Protein AF-0000000071998850 (afdb_homodimer)

Foldseek 3Di:
DVQLCQLLVHDFDDDDPLVRPQLLQSLLSSLCSLPNPLADDQDPDDDPVNSLVSLVSSLNSLVVLPQDPVLRDHSCCRNVVPNVVSVVSSVLSSLQSSLVPPVGDTDGHPPNPPDPVCVVCVVVVVVCVVVVVVVVVVPPPPPPPPPDDDPDDDPDDD/DVQLCQLLVHDFDDDDPLVRPQLLQSLLSSL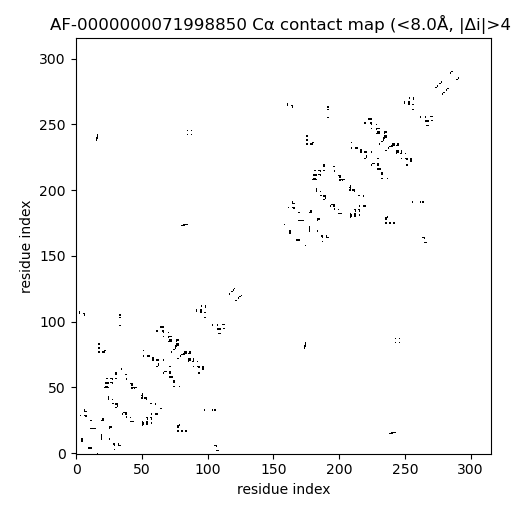CSLPNPLADDQDPDDDPVNSLVSLVSSLNSLVVLPQDPQLRDHNCCRNVVPNVVSVVSSVLSSLQSSLVPPVGDTDGHPPNPPPCVVVVVVVVVVVCVVVVVVVVVVPPPPDDPPPPDPDDDDDDDD

InterPro domains:
  IPR000557 Calponin repeat [PF00402] (134-158)
  IPR000557 Calponin repeat [PS51122] (134-158)
  IPR001715 Calponin homology domain [PF00307] (2-99)
  IPR001715 Calponin homology domain [PS50021] (1-99)
  IPR001715 Calponin homology domain [SM00033] (1-94)
  IPR001997 Calponin/LIMCH1 [PR00889] (28-45)
  IPR001997 Calponin/LIMCH1 [PR00889] (80-95)
  IPR003096 Smooth muscle protein/calponin [PR00888] (17-32)
  IPR003096 Smooth muscle protein/calponin [PR00888] (50-66)
  IPR003096 Smooth muscle protein/calponin [PR00888] (66-81)
  IPR003096 Smooth muscle protein/calponin [PR00888] (135-150)
  IPR036872 CH domain superfamily [G3DSA:1.10.418.10] (1-142)
  IPR036872 CH domain superfamily [SSF47576] (2-144)
  IPR050606 Calponin-like [PTHR47385] (2-158)

Sequence (316 aa):
MAWVQAVMGEKLPPGNFEDVFKDGVVLCNLINKIQPNSVKKIQTSGGSFKLMENIQRFQEAAKKYGVPHEEIFQTADLFERRNIPQVVLCLYSLGRITQKHPEYNGPTLGPKMADENKRDWDEDQQRQLRDGEIGLQMGQNKGASQSGMGSMSNTRHMMAWVQAVMGEKLPPGNFEDVFKDGVVLCNLINKIQPNSVKKIQTSGGSFKLMENIQRFQEAAKKYGVPHEEIFQTADLFERRNIPQVVLCLYSLGRITQKHPEYNGPTLGPKMADENKRDWDEDQQRQLRDGEIGLQMGQNKGASQSGMGSMSNTRHM

Structure (mmCIF, N/CA/C/O backbone):
data_AF-0000000071998850-model_v1
#
loop_
_entity.id
_entity.type
_entity.pdbx_description
1 polymer 'Muscle-specific protein 20'
#
loop_
_atom_site.group_PDB
_atom_site.id
_atom_site.type_symbol
_atom_site.label_atom_id
_atom_site.label_alt_id
_atom_site.label_comp_id
_atom_site.label_asym_id
_atom_site.label_entity_id
_atom_site.label_seq_id
_atom_site.pdbx_PDB_ins_code
_atom_site.Cartn_x
_atom_site.Cartn_y
_atom_site.Cartn_z
_atom_site.occupancy
_atom_site.B_iso_or_equiv
_atom_site.auth_seq_id
_atom_site.auth_comp_id
_atom_site.auth_asym_id
_atom_site.auth_atom_id
_atom_site.pdbx_PDB_model_num
ATOM 1 N N . MET A 1 1 ? 0.631 7.805 -6.168 1 90.88 1 MET A N 1
ATOM 2 C CA . MET A 1 1 ? 1.448 8.789 -6.863 1 90.88 1 MET A CA 1
ATOM 3 C C . MET A 1 1 ? 0.572 9.812 -7.59 1 90.88 1 MET A C 1
ATOM 5 O O . MET A 1 1 ? 0.79 11.016 -7.477 1 90.88 1 MET A O 1
ATOM 9 N N . ALA A 1 2 ? -0.437 9.305 -8.242 1 90.38 2 ALA A N 1
ATOM 10 C CA . ALA A 1 2 ? -1.32 10.203 -8.984 1 90.38 2 ALA A CA 1
ATOM 11 C C . ALA A 1 2 ? -2.023 11.18 -8.047 1 90.38 2 ALA A C 1
ATOM 13 O O . ALA A 1 2 ? -2.133 12.367 -8.344 1 90.38 2 ALA A O 1
ATOM 14 N N . TRP A 1 3 ? -2.469 10.68 -6.945 1 94.44 3 TRP A N 1
ATOM 15 C CA . TRP A 1 3 ? -3.148 11.523 -5.965 1 94.44 3 TRP A CA 1
ATOM 16 C C . TRP A 1 3 ? -2.205 12.586 -5.414 1 94.44 3 TRP A C 1
ATOM 18 O O . TRP A 1 3 ? -2.588 13.75 -5.27 1 94.44 3 TRP A O 1
ATOM 28 N N . VAL A 1 4 ? -0.979 12.188 -5.105 1 97.06 4 VAL A N 1
ATOM 29 C CA . VAL A 1 4 ? 0.009 13.125 -4.57 1 97.06 4 VAL A CA 1
ATOM 30 C C . VAL A 1 4 ? 0.272 14.234 -5.586 1 97.06 4 VAL A C 1
ATOM 32 O O . VAL A 1 4 ? 0.325 15.414 -5.223 1 97.06 4 VAL A O 1
ATOM 35 N N . GLN A 1 5 ? 0.408 13.844 -6.777 1 96.56 5 GLN A N 1
ATOM 36 C CA . GLN A 1 5 ? 0.623 14.828 -7.836 1 96.56 5 GLN A CA 1
ATOM 37 C C . GLN A 1 5 ? -0.558 15.789 -7.945 1 96.56 5 GLN A C 1
ATOM 39 O O . GLN A 1 5 ? -0.369 17 -8.117 1 96.56 5 GLN A O 1
ATOM 44 N N . ALA A 1 6 ? -1.73 15.258 -7.863 1 96.5 6 ALA A N 1
ATOM 45 C CA . ALA A 1 6 ? -2.941 16.078 -7.961 1 96.5 6 ALA A CA 1
ATOM 46 C C . ALA A 1 6 ? -3.031 17.062 -6.809 1 96.5 6 ALA A C 1
ATOM 48 O O . ALA A 1 6 ? -3.379 18.234 -7.008 1 96.5 6 ALA A O 1
ATOM 49 N N . VAL A 1 7 ? -2.738 16.594 -5.664 1 97.25 7 VAL A N 1
ATOM 50 C CA . VAL A 1 7 ? -2.789 17.453 -4.484 1 97.25 7 VAL A CA 1
ATOM 51 C C . VAL A 1 7 ? -1.72 18.547 -4.594 1 97.25 7 VAL A C 1
ATOM 53 O O . VAL A 1 7 ? -1.981 19.719 -4.297 1 97.25 7 VAL A O 1
ATOM 56 N N . MET A 1 8 ? -0.569 18.172 -4.996 1 96.81 8 MET A N 1
ATOM 57 C CA . MET A 1 8 ? 0.55 19.109 -5.105 1 96.81 8 MET A CA 1
ATOM 58 C C . MET A 1 8 ? 0.31 20.125 -6.223 1 96.81 8 MET A C 1
ATOM 60 O O . MET A 1 8 ? 0.78 21.25 -6.148 1 96.81 8 MET A O 1
ATOM 64 N N . GLY A 1 9 ? -0.415 19.672 -7.258 1 95.44 9 GLY A N 1
ATOM 65 C CA . GLY A 1 9 ? -0.662 20.547 -8.398 1 95.44 9 GLY A CA 1
ATOM 66 C C . GLY A 1 9 ? 0.529 20.656 -9.328 1 95.44 9 GLY A C 1
ATOM 67 O O . GLY A 1 9 ? 0.612 21.594 -10.125 1 95.44 9 GLY A O 1
ATOM 68 N N . GLU A 1 10 ? 1.525 19.859 -9.117 1 94.62 10 GLU A N 1
ATOM 69 C CA . GLU A 1 10 ? 2.727 19.812 -9.945 1 94.62 10 GLU A CA 1
ATOM 70 C C . GLU A 1 10 ? 3.24 18.391 -10.109 1 94.62 10 GLU A C 1
ATOM 72 O O . GLU A 1 10 ? 2.906 17.516 -9.305 1 94.62 10 GLU A O 1
ATOM 77 N N . LYS A 1 11 ? 4.07 18.234 -11.086 1 94.31 11 LYS A N 1
ATOM 78 C CA . LYS A 1 11 ? 4.641 16.922 -11.336 1 94.31 11 LYS A CA 1
ATOM 79 C C . LYS A 1 11 ? 5.637 16.531 -10.242 1 94.31 11 LYS A C 1
ATOM 81 O O . LYS A 1 11 ? 6.406 17.375 -9.773 1 94.31 11 LYS A O 1
ATOM 86 N N . LEU A 1 12 ? 5.609 15.32 -9.922 1 95.06 12 LEU A N 1
ATOM 87 C CA . LEU A 1 12 ? 6.598 14.789 -8.984 1 95.06 12 LEU A CA 1
ATOM 88 C C . LEU A 1 12 ? 7.922 14.508 -9.688 1 95.06 12 LEU A C 1
ATOM 90 O O . LEU A 1 12 ? 7.953 14.312 -10.906 1 95.06 12 LEU A O 1
ATOM 94 N N . PRO A 1 13 ? 8.992 14.609 -8.945 1 92.44 13 PRO A N 1
ATOM 95 C CA . PRO A 1 13 ? 10.25 14.203 -9.562 1 92.44 13 PRO A CA 1
ATOM 96 C C . PRO A 1 13 ? 10.188 12.805 -10.164 1 92.44 13 PRO A C 1
ATOM 98 O O . PRO A 1 13 ? 9.43 11.953 -9.688 1 92.44 13 PRO A O 1
ATOM 101 N N . PRO A 1 14 ? 10.922 12.625 -11.227 1 91.94 14 PRO A N 1
ATOM 102 C CA . PRO A 1 14 ? 10.93 11.289 -11.812 1 91.94 14 PRO A CA 1
ATOM 103 C C . PRO A 1 14 ? 11.508 10.234 -10.867 1 91.94 14 PRO A C 1
ATOM 105 O O . PRO A 1 14 ? 12.359 10.547 -10.039 1 91.94 14 PRO A O 1
ATOM 108 N N . GLY A 1 15 ? 11.062 9 -10.969 1 92.06 15 GLY A N 1
ATOM 109 C CA . GLY A 1 15 ? 11.562 7.906 -10.148 1 92.06 15 GLY A CA 1
ATOM 110 C C . GLY A 1 15 ? 10.469 6.996 -9.633 1 92.06 15 GLY A C 1
ATOM 111 O O . GLY A 1 15 ? 9.281 7.293 -9.789 1 92.06 15 GLY A O 1
ATOM 112 N N . ASN A 1 16 ? 10.969 5.93 -9.039 1 92.5 16 ASN A N 1
ATOM 113 C CA . ASN A 1 16 ? 10 5.031 -8.422 1 92.5 16 ASN A CA 1
ATOM 114 C C . ASN A 1 16 ? 9.531 5.551 -7.066 1 92.5 16 ASN A C 1
ATOM 116 O O . ASN A 1 16 ? 10.062 6.547 -6.566 1 92.5 16 ASN A O 1
ATOM 120 N N . PHE A 1 17 ? 8.57 5.008 -6.543 1 94.5 17 PHE A N 1
ATOM 121 C CA . PHE A 1 17 ? 7.898 5.426 -5.32 1 94.5 17 PHE A CA 1
ATOM 122 C C . PHE A 1 17 ? 8.906 5.648 -4.199 1 94.5 17 PHE A C 1
ATOM 124 O O . PHE A 1 17 ? 8.945 6.727 -3.6 1 94.5 17 PHE A O 1
ATOM 131 N N . GLU A 1 18 ? 9.781 4.711 -3.965 1 94.06 18 GLU A N 1
ATOM 132 C CA . GLU A 1 18 ? 10.727 4.77 -2.854 1 94.06 18 GLU A CA 1
ATOM 133 C C . GLU A 1 18 ? 11.688 5.941 -3.014 1 94.06 18 GLU A C 1
ATOM 135 O O . GLU A 1 18 ? 12 6.637 -2.043 1 94.06 18 GLU A O 1
ATOM 140 N N . ASP A 1 19 ? 12.062 6.207 -4.219 1 94 19 ASP A N 1
ATOM 141 C CA . ASP A 1 19 ? 13.047 7.254 -4.488 1 94 19 ASP A CA 1
ATOM 142 C C . ASP A 1 19 ? 12.422 8.641 -4.375 1 94 19 ASP A C 1
ATOM 144 O O . ASP A 1 19 ? 13.039 9.562 -3.842 1 94 19 ASP A O 1
ATOM 148 N N . VAL A 1 20 ? 11.25 8.742 -4.84 1 95.5 20 VAL A N 1
ATOM 149 C CA . VAL A 1 20 ? 10.562 10.031 -4.895 1 95.5 20 VAL A CA 1
ATOM 150 C C . VAL A 1 20 ? 10.266 10.523 -3.479 1 95.5 20 VAL A C 1
ATOM 152 O O . VAL A 1 20 ? 10.375 11.719 -3.193 1 95.5 20 VAL A O 1
ATOM 155 N N . PHE A 1 21 ? 10 9.609 -2.537 1 96.81 21 PHE A N 1
ATOM 156 C CA . PHE A 1 21 ? 9.539 10 -1.213 1 96.81 21 PHE A CA 1
ATOM 157 C C . PHE A 1 21 ? 10.664 9.906 -0.192 1 96.81 21 PHE A C 1
ATOM 159 O O . PHE A 1 21 ? 10.508 10.328 0.955 1 96.81 21 PHE A O 1
ATOM 166 N N . LYS A 1 22 ? 11.828 9.438 -0.599 1 96.12 22 LYS A N 1
ATOM 167 C CA . LYS A 1 22 ? 12.891 8.992 0.303 1 96.12 22 LYS A CA 1
ATOM 168 C C . LYS A 1 22 ? 13.375 10.141 1.188 1 96.12 22 LYS A C 1
ATOM 170 O O . LYS A 1 22 ? 13.602 9.953 2.385 1 96.12 22 LYS A O 1
ATOM 175 N N . ASP A 1 23 ? 13.477 11.258 0.654 1 95.69 23 ASP A N 1
ATOM 176 C CA . ASP A 1 23 ? 14.117 12.344 1.393 1 95.69 23 ASP A CA 1
ATOM 177 C C . ASP A 1 23 ? 13.102 13.117 2.227 1 95.69 23 ASP A C 1
ATOM 179 O O . ASP A 1 23 ? 13.453 14.062 2.928 1 95.69 23 ASP A O 1
ATOM 183 N N . GLY A 1 24 ? 11.773 12.797 2.029 1 97.5 24 GLY A N 1
ATOM 184 C CA . GLY A 1 24 ? 10.727 13.391 2.844 1 97.5 24 GLY A CA 1
ATOM 185 C C . GLY A 1 24 ? 10.266 14.742 2.334 1 97.5 24 GLY A C 1
ATOM 186 O O . GLY A 1 24 ? 9.312 15.312 2.857 1 97.5 24 GLY A O 1
ATOM 187 N N . VAL A 1 25 ? 10.93 15.234 1.337 1 97.5 25 VAL A N 1
ATOM 188 C CA . VAL A 1 25 ? 10.602 16.578 0.849 1 97.5 25 VAL A CA 1
ATOM 189 C C . VAL A 1 25 ? 9.188 16.578 0.281 1 97.5 25 VAL A C 1
ATOM 191 O O . VAL A 1 25 ? 8.375 17.438 0.638 1 97.5 25 VAL A O 1
ATOM 194 N N . VAL A 1 26 ? 8.906 15.656 -0.547 1 97.75 26 VAL A N 1
ATOM 195 C CA . VAL A 1 26 ? 7.586 15.57 -1.15 1 97.75 26 VAL A CA 1
ATOM 196 C C . VAL A 1 26 ? 6.535 15.344 -0.063 1 97.75 26 VAL A C 1
ATOM 198 O O . VAL A 1 26 ? 5.449 15.922 -0.107 1 97.75 26 VAL A O 1
ATOM 201 N N . LEU A 1 27 ? 6.852 14.562 0.918 1 98.44 27 LEU A N 1
ATOM 202 C CA . LEU A 1 27 ? 5.938 14.258 2.014 1 98.44 27 LEU A CA 1
ATOM 203 C C . LEU A 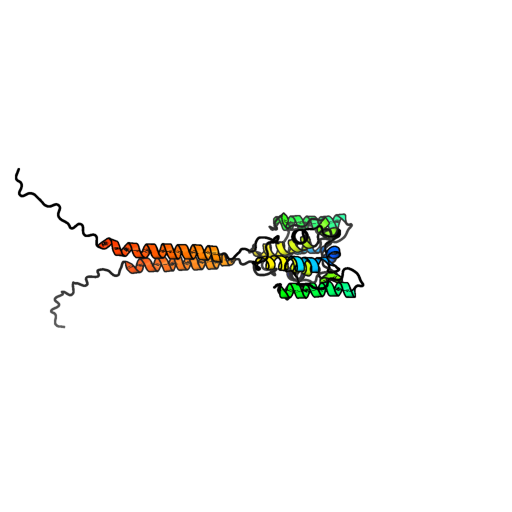1 27 ? 5.598 15.516 2.805 1 98.44 27 LEU A C 1
ATOM 205 O O . LEU A 1 27 ? 4.43 15.766 3.109 1 98.44 27 LEU A O 1
ATOM 209 N N . CYS A 1 28 ? 6.586 16.25 3.111 1 98.69 28 CYS A N 1
ATOM 210 C CA . CYS A 1 28 ? 6.387 17.469 3.863 1 98.69 28 CYS A CA 1
ATOM 211 C C . CYS A 1 28 ? 5.582 18.484 3.053 1 98.69 28 CYS A C 1
ATOM 213 O O . CYS A 1 28 ? 4.676 19.125 3.582 1 98.69 28 CYS A O 1
ATOM 215 N N . ASN A 1 29 ? 5.879 18.625 1.788 1 98.12 29 ASN A N 1
ATOM 216 C CA . ASN A 1 29 ? 5.117 19.516 0.928 1 98.12 29 ASN A CA 1
ATOM 217 C C . ASN A 1 29 ? 3.67 19.062 0.776 1 98.12 29 ASN A C 1
ATOM 219 O O . ASN A 1 29 ? 2.752 19.875 0.738 1 98.12 29 ASN A O 1
ATOM 223 N N . LEU A 1 30 ? 3.521 17.797 0.684 1 98.31 30 LEU A N 1
ATOM 224 C CA . LEU A 1 30 ? 2.188 17.219 0.564 1 98.31 30 LEU A CA 1
ATOM 225 C C . LEU A 1 30 ? 1.321 17.594 1.759 1 98.31 30 LEU A C 1
ATOM 227 O O . LEU A 1 30 ? 0.219 18.125 1.588 1 98.31 30 LEU A O 1
ATOM 231 N N . ILE A 1 31 ? 1.811 17.328 2.971 1 98.62 31 ILE A N 1
ATOM 232 C CA . ILE A 1 31 ? 1.01 17.578 4.164 1 98.62 31 ILE A CA 1
ATOM 233 C C . ILE A 1 31 ? 0.788 19.078 4.332 1 98.62 31 ILE A C 1
ATOM 235 O O . ILE A 1 31 ? -0.263 19.5 4.816 1 98.62 31 ILE A O 1
ATOM 239 N N . ASN A 1 32 ? 1.737 19.906 3.895 1 98.44 32 ASN A N 1
ATOM 240 C CA . ASN A 1 32 ? 1.558 21.359 3.969 1 98.44 32 ASN A CA 1
ATOM 241 C C . ASN A 1 32 ? 0.502 21.844 2.979 1 98.44 32 ASN A C 1
ATOM 243 O O . ASN A 1 32 ? -0.164 22.859 3.219 1 98.44 32 ASN A O 1
ATOM 247 N N . LYS A 1 33 ? 0.386 21.141 1.845 1 97.88 33 LYS A N 1
ATOM 248 C CA . LYS A 1 33 ? -0.68 21.453 0.897 1 97.88 33 LYS A CA 1
ATOM 249 C C . LYS A 1 33 ? -2.045 21.078 1.463 1 97.88 33 LYS A C 1
ATOM 251 O O . LYS A 1 33 ? -3.033 21.781 1.232 1 97.88 33 LYS A O 1
ATOM 256 N N . ILE A 1 34 ? -2.074 20.062 2.168 1 97.62 34 ILE A N 1
ATOM 257 C CA . ILE A 1 34 ? -3.307 19.547 2.762 1 97.62 34 ILE A CA 1
ATOM 258 C C . ILE A 1 34 ? -3.699 20.406 3.957 1 97.62 34 ILE A C 1
ATOM 260 O O . ILE A 1 34 ? -4.863 20.797 4.098 1 97.62 34 ILE A O 1
ATOM 264 N N . GLN A 1 35 ? -2.764 20.656 4.727 1 97.69 35 GLN A N 1
ATOM 265 C CA . GLN A 1 35 ? -2.926 21.484 5.918 1 97.69 35 GLN A CA 1
ATOM 266 C C . GLN A 1 35 ? -1.765 22.453 6.074 1 97.69 35 GLN A C 1
ATOM 268 O O . GLN A 1 35 ? -0.736 22.125 6.664 1 97.69 35 GLN A O 1
ATOM 273 N N . PRO A 1 36 ? -2.012 23.609 5.598 1 97.12 36 PRO A N 1
ATOM 274 C CA . PRO A 1 36 ? -0.942 24.609 5.602 1 97.12 36 PRO A CA 1
ATOM 275 C C . PRO A 1 36 ? -0.308 24.781 6.98 1 97.12 36 PRO A C 1
ATOM 277 O O . PRO A 1 36 ? -1 24.703 8 1 97.12 36 PRO A O 1
ATOM 280 N N . ASN A 1 37 ? 1.021 24.938 7.043 1 96.88 37 ASN A N 1
ATOM 281 C CA . ASN A 1 37 ? 1.818 25.219 8.227 1 96.88 37 ASN A CA 1
ATOM 282 C C . ASN A 1 37 ? 1.991 23.984 9.102 1 96.88 37 ASN A C 1
ATOM 284 O O . ASN A 1 37 ? 2.26 24.094 10.297 1 96.88 37 ASN A O 1
ATOM 288 N N . SER A 1 38 ? 1.737 22.844 8.562 1 98.12 38 SER A N 1
ATOM 289 C CA . SER A 1 38 ? 1.945 21.594 9.281 1 98.12 38 SER A CA 1
ATOM 290 C C . SER A 1 38 ? 3.43 21.328 9.523 1 98.12 38 SER A C 1
ATOM 292 O O . SER A 1 38 ? 3.814 20.828 10.578 1 98.12 38 SER A O 1
ATOM 294 N N . VAL A 1 39 ? 4.238 21.641 8.523 1 98.5 39 VAL A N 1
ATOM 295 C CA . VAL A 1 39 ? 5.688 21.516 8.594 1 98.5 39 VAL A CA 1
ATOM 296 C C . VAL A 1 39 ? 6.348 22.844 8.273 1 98.5 39 VAL A C 1
ATOM 298 O O . VAL A 1 39 ? 6.258 23.344 7.145 1 98.5 39 VAL A O 1
ATOM 301 N N . LYS A 1 40 ? 7.035 23.328 9.188 1 96.81 40 LYS A N 1
ATOM 302 C CA . LYS A 1 40 ? 7.586 24.672 9.07 1 96.81 40 LYS A CA 1
ATOM 303 C C . LYS A 1 40 ? 8.891 24.656 8.273 1 96.81 40 LYS A C 1
ATOM 305 O O . LYS A 1 40 ? 9.125 25.547 7.445 1 96.81 40 LYS A O 1
ATOM 310 N N . LYS A 1 41 ? 9.695 23.719 8.594 1 96.81 41 LYS A N 1
ATOM 311 C CA . LYS A 1 41 ? 11.016 23.641 7.973 1 96.81 41 LYS A CA 1
ATOM 312 C C . LYS A 1 41 ? 11.172 22.375 7.145 1 96.81 41 LYS A C 1
ATOM 314 O O . LYS A 1 41 ? 11 21.266 7.66 1 96.81 41 LYS A O 1
ATOM 319 N N . ILE A 1 42 ? 11.508 22.578 5.914 1 97 42 ILE A N 1
ATOM 320 C CA . ILE A 1 42 ? 11.75 21.453 5.016 1 97 42 ILE A CA 1
ATOM 321 C C . ILE A 1 42 ? 13.18 21.531 4.469 1 97 42 ILE A C 1
ATOM 323 O O . ILE A 1 42 ? 13.539 22.5 3.801 1 97 42 ILE A O 1
ATOM 327 N N . GLN A 1 43 ? 13.938 20.516 4.777 1 96.19 43 GLN A N 1
ATOM 328 C CA . GLN A 1 43 ? 15.312 20.453 4.289 1 96.19 43 GLN A CA 1
ATOM 329 C C . GLN A 1 43 ? 15.367 19.906 2.865 1 96.19 43 GLN A C 1
ATOM 331 O O . GLN A 1 43 ? 14.922 18.781 2.609 1 96.19 43 GLN A O 1
ATOM 336 N N . THR A 1 44 ? 15.875 20.656 1.877 1 92.81 44 THR A N 1
ATOM 337 C CA . THR A 1 44 ? 15.906 20.203 0.488 1 92.81 44 THR A CA 1
ATOM 338 C C . THR A 1 44 ? 17.312 19.766 0.093 1 92.81 44 THR A C 1
ATOM 340 O O . THR A 1 44 ? 17.516 19.25 -1.008 1 92.81 44 THR A O 1
ATOM 343 N N . SER A 1 45 ? 18.203 20.078 0.926 1 87.62 45 SER A N 1
ATOM 344 C CA . SER A 1 45 ? 19.578 19.656 0.724 1 87.62 45 SER A CA 1
ATOM 345 C C . SER A 1 45 ? 20.234 19.25 2.041 1 87.62 45 SER A C 1
ATOM 347 O O . SER A 1 45 ? 19.703 19.562 3.117 1 87.62 45 SER A O 1
ATOM 349 N N . GLY A 1 46 ? 21.25 18.344 1.894 1 85.38 46 GLY A N 1
ATOM 350 C CA . GLY A 1 46 ? 21.984 17.953 3.088 1 85.38 46 GLY A CA 1
ATOM 351 C C . GLY A 1 46 ? 22.141 16.453 3.209 1 85.38 46 GLY A C 1
ATOM 352 O O . GLY A 1 46 ? 21.703 15.695 2.336 1 85.38 46 GLY A O 1
ATOM 353 N N . GLY A 1 47 ? 22.875 16.031 4.293 1 89.5 47 GLY A N 1
ATOM 354 C CA . GLY A 1 47 ? 23.172 14.633 4.547 1 89.5 47 GLY A CA 1
ATOM 355 C C . GLY A 1 47 ? 21.953 13.836 4.996 1 89.5 47 GLY A C 1
ATOM 356 O O . GLY A 1 47 ? 20.844 14.375 5.074 1 89.5 47 GLY A O 1
ATOM 357 N N . SER A 1 48 ? 22.094 12.562 5.234 1 92.56 48 SER A N 1
ATOM 358 C CA . SER A 1 48 ? 21.047 11.617 5.594 1 92.56 48 SER A CA 1
ATOM 359 C C . SER A 1 48 ? 20.297 12.07 6.844 1 92.56 48 SER A C 1
ATOM 361 O O . SER A 1 48 ? 19.078 11.875 6.953 1 92.56 48 SER A O 1
ATOM 363 N N . PHE A 1 49 ? 21 12.688 7.703 1 92.88 49 PHE A N 1
ATOM 364 C CA . PHE A 1 49 ? 20.406 13.133 8.953 1 92.88 49 PHE A CA 1
ATOM 365 C C . PHE A 1 49 ? 19.312 14.148 8.695 1 92.88 49 PHE A C 1
ATOM 367 O O . PHE A 1 49 ? 18.219 14.062 9.266 1 92.88 49 PHE A O 1
ATOM 374 N N . LYS A 1 50 ? 19.516 15.086 7.832 1 92.94 50 LYS A N 1
ATOM 375 C CA . LYS A 1 50 ? 18.547 16.125 7.504 1 92.94 50 LYS A CA 1
ATOM 376 C C . LYS A 1 50 ? 17.344 15.539 6.785 1 92.94 50 LYS A C 1
ATOM 378 O O . LYS A 1 50 ? 16.203 15.953 7.031 1 92.94 50 LYS A O 1
ATOM 383 N N . LEU A 1 51 ? 17.594 14.633 5.977 1 92.81 51 LEU A N 1
ATOM 384 C CA . LEU A 1 51 ? 16.516 13.953 5.246 1 92.81 51 LEU A CA 1
ATOM 385 C C . LEU A 1 51 ? 15.625 13.164 6.195 1 92.81 51 LEU A C 1
ATOM 387 O O . LEU A 1 51 ? 14.406 13.18 6.062 1 92.81 51 LEU A O 1
ATOM 391 N N . MET A 1 52 ? 16.234 12.57 7.152 1 95.5 52 MET A N 1
ATOM 392 C CA . MET A 1 52 ? 15.492 11.812 8.156 1 95.5 52 MET A CA 1
ATOM 393 C C . MET A 1 52 ? 14.625 12.742 9.008 1 95.5 52 MET A C 1
ATOM 395 O O . MET A 1 52 ? 13.539 12.352 9.438 1 95.5 52 MET A O 1
ATOM 399 N N . GLU A 1 53 ? 15.094 13.906 9.195 1 97 53 GLU A N 1
ATOM 400 C CA . GLU A 1 53 ? 14.32 14.891 9.945 1 97 53 GLU A CA 1
ATOM 401 C C . GLU A 1 53 ? 13.039 15.273 9.203 1 97 53 GLU A C 1
ATOM 403 O O . GLU A 1 53 ? 11.984 15.453 9.82 1 97 53 GLU A O 1
ATOM 408 N N . ASN A 1 54 ? 13.148 15.422 7.895 1 98.19 54 ASN A N 1
ATOM 409 C CA . ASN A 1 54 ? 11.961 15.68 7.09 1 98.19 54 ASN A CA 1
ATOM 410 C C . ASN A 1 54 ? 10.891 14.617 7.305 1 98.19 54 ASN A C 1
ATOM 412 O O . ASN A 1 54 ? 9.719 14.93 7.488 1 98.19 54 ASN A O 1
ATOM 416 N N . ILE A 1 55 ? 11.336 13.406 7.324 1 98.25 55 ILE A N 1
ATOM 417 C CA . ILE A 1 55 ? 10.422 12.273 7.477 1 98.25 55 ILE A CA 1
ATOM 418 C C . ILE A 1 55 ? 9.75 12.336 8.844 1 98.25 55 ILE A C 1
ATOM 420 O O . ILE A 1 55 ? 8.539 12.156 8.953 1 98.25 55 ILE A O 1
ATOM 424 N N . GLN A 1 56 ? 10.516 12.656 9.812 1 98.31 56 GLN A N 1
ATOM 425 C CA . GLN A 1 56 ? 9.984 12.773 11.172 1 98.31 56 GLN A CA 1
ATOM 426 C C . GLN A 1 56 ? 8.961 13.898 11.266 1 98.31 56 GLN A C 1
ATOM 428 O O . GLN A 1 56 ? 7.918 13.75 11.891 1 98.31 56 GLN A O 1
ATOM 433 N N . ARG A 1 57 ? 9.234 14.938 10.625 1 98.5 57 ARG A N 1
ATOM 434 C CA . ARG A 1 57 ? 8.312 16.078 10.617 1 98.5 57 ARG A CA 1
ATOM 435 C C . ARG A 1 57 ? 6.992 15.703 9.953 1 98.5 57 ARG A C 1
ATOM 437 O O . ARG A 1 57 ? 5.922 16.047 10.445 1 98.5 57 ARG A O 1
ATOM 444 N N . PHE A 1 58 ? 7.09 15 8.875 1 98.75 58 PHE A N 1
ATOM 445 C CA . PHE A 1 58 ? 5.883 14.508 8.219 1 98.75 58 PHE A CA 1
ATOM 446 C C . PHE A 1 58 ? 5.102 13.586 9.148 1 98.75 58 PHE A C 1
ATOM 448 O O . PHE A 1 58 ? 3.883 13.719 9.273 1 98.75 58 PHE A O 1
ATOM 455 N N . GLN A 1 59 ? 5.82 12.695 9.773 1 98.75 59 GLN A N 1
ATOM 456 C CA . GLN A 1 59 ? 5.18 11.742 10.68 1 98.75 59 GLN A CA 1
ATOM 457 C C . GLN A 1 59 ? 4.383 12.461 11.766 1 98.75 59 GLN A C 1
ATOM 459 O O . GLN A 1 59 ? 3.23 12.117 12.023 1 98.75 59 GLN A O 1
ATOM 464 N N . GLU A 1 60 ? 4.961 13.453 12.352 1 98.56 60 GLU A N 1
ATOM 465 C CA . GLU A 1 60 ? 4.305 14.227 13.398 1 98.56 60 GLU A CA 1
ATOM 466 C C . GLU A 1 60 ? 3.096 14.984 12.852 1 98.56 60 GLU A C 1
ATOM 468 O O . GLU A 1 60 ? 2.043 15.023 13.492 1 98.56 60 GLU A O 1
ATOM 473 N N . ALA A 1 61 ? 3.236 15.539 11.711 1 98.75 61 ALA A N 1
ATOM 474 C CA . ALA A 1 61 ? 2.152 16.297 11.086 1 98.75 61 ALA A CA 1
ATOM 475 C C . ALA A 1 61 ? 0.983 15.375 10.727 1 98.75 61 ALA A C 1
ATOM 477 O O . ALA A 1 61 ? -0.18 15.742 10.914 1 98.75 61 ALA A O 1
ATOM 478 N N . ALA A 1 62 ? 1.346 14.227 10.18 1 98.62 62 ALA A N 1
ATOM 479 C CA . ALA A 1 62 ? 0.311 13.258 9.828 1 98.62 62 ALA A CA 1
ATOM 480 C C . ALA A 1 62 ? -0.465 12.812 11.062 1 98.62 62 ALA A C 1
ATOM 482 O O . ALA A 1 62 ? -1.692 12.695 11.023 1 98.62 62 ALA A O 1
ATOM 483 N N . LYS A 1 63 ? 0.296 12.609 12.117 1 98.44 63 LYS A N 1
ATOM 484 C CA . LYS A 1 63 ? -0.326 12.242 13.383 1 98.44 63 LYS A CA 1
ATOM 485 C C . LYS A 1 63 ? -1.276 13.336 13.867 1 98.44 63 LYS A C 1
ATOM 487 O O . LYS A 1 63 ? -2.418 13.047 14.234 1 98.44 63 LYS A O 1
ATOM 492 N N . LYS A 1 64 ? -0.863 14.477 13.836 1 98.25 64 LYS A N 1
ATOM 493 C CA . LYS A 1 64 ? -1.665 15.617 14.266 1 98.25 64 LYS A CA 1
ATOM 494 C C . LYS A 1 64 ? -2.895 15.797 13.383 1 98.25 64 LYS A C 1
ATOM 496 O O . LYS A 1 64 ? -3.957 16.203 13.859 1 98.25 64 LYS A O 1
ATOM 501 N N . TYR A 1 65 ? -2.764 15.43 12.172 1 98.12 65 TYR A N 1
ATOM 502 C CA . TYR A 1 65 ? -3.846 15.586 11.203 1 98.12 65 TYR A CA 1
ATOM 503 C C . TYR A 1 65 ? -4.926 14.531 11.422 1 98.12 65 TYR A C 1
ATOM 505 O O . TYR A 1 65 ? -6.047 14.68 10.93 1 98.12 65 TYR A O 1
ATOM 513 N N . GLY A 1 66 ? -4.523 13.43 12.023 1 97.94 66 GLY A N 1
ATOM 514 C CA . GLY A 1 66 ? -5.551 12.469 12.391 1 97.94 66 GLY A CA 1
ATOM 515 C C . GLY A 1 66 ? -5.238 11.055 11.938 1 97.94 66 GLY A C 1
ATOM 516 O O . GLY A 1 66 ? -6.031 10.133 12.156 1 97.94 66 GLY A O 1
ATOM 517 N N . VAL A 1 67 ? -4.105 10.836 11.344 1 97.44 67 VAL A N 1
ATOM 518 C CA . VAL A 1 67 ? -3.74 9.484 10.922 1 97.44 67 VAL A CA 1
ATOM 519 C C . VAL A 1 67 ? -3.449 8.625 12.148 1 97.44 67 VAL A C 1
ATOM 521 O O . VAL A 1 67 ? -2.645 9.008 13.008 1 97.44 67 VAL A O 1
ATOM 524 N N . PRO A 1 68 ? -4.156 7.512 12.234 1 96.88 68 PRO A N 1
ATOM 525 C CA . PRO A 1 68 ? -3.926 6.664 13.406 1 96.88 68 PRO A CA 1
ATOM 526 C C . PRO A 1 68 ? -2.459 6.262 13.562 1 96.88 68 PRO A C 1
ATOM 528 O O . PRO A 1 68 ? -1.782 5.988 12.562 1 96.88 68 PRO A O 1
ATOM 531 N N . HIS A 1 69 ? -2.021 6.145 14.789 1 97 69 HIS A N 1
ATOM 532 C CA . HIS A 1 69 ? -0.626 5.863 15.102 1 97 69 HIS A CA 1
ATOM 533 C C . HIS A 1 69 ? -0.154 4.578 14.43 1 97 69 HIS A C 1
ATOM 535 O O . HIS A 1 69 ? 0.959 4.523 13.898 1 97 69 HIS A O 1
ATOM 541 N N . GLU A 1 70 ? -1.04 3.604 14.375 1 94.5 70 GLU A N 1
ATOM 542 C CA . GLU A 1 70 ? -0.701 2.293 13.828 1 94.5 70 GLU A CA 1
ATOM 543 C C . GLU A 1 70 ? -0.486 2.363 12.32 1 94.5 70 GLU A C 1
ATOM 545 O O . GLU A 1 70 ? 0.114 1.463 11.727 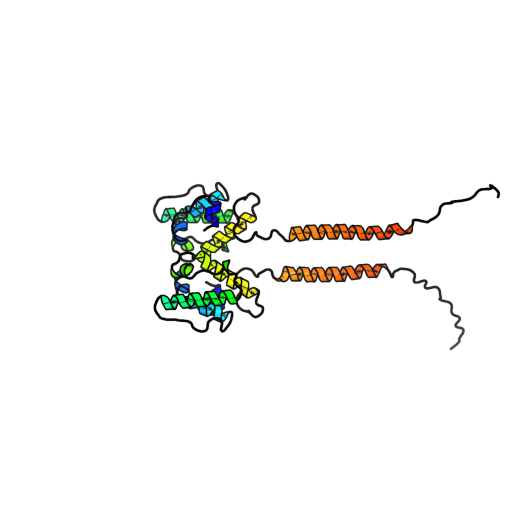1 94.5 70 GLU A O 1
ATOM 550 N N . GLU A 1 71 ? -0.959 3.426 11.742 1 96.25 71 GLU A N 1
ATOM 551 C CA . GLU A 1 71 ? -0.878 3.537 10.289 1 96.25 71 GLU A CA 1
ATOM 552 C C . GLU A 1 71 ? 0.257 4.469 9.867 1 96.25 71 GLU A C 1
ATOM 554 O O . GLU A 1 71 ? 0.559 4.59 8.68 1 96.25 71 GLU A O 1
ATOM 559 N N . ILE A 1 72 ? 0.88 5.059 10.789 1 98.31 72 ILE A N 1
ATOM 560 C CA . ILE A 1 72 ? 2.025 5.918 10.508 1 98.31 72 ILE A CA 1
ATOM 561 C C . ILE A 1 72 ? 3.281 5.062 10.344 1 98.31 72 ILE A C 1
ATOM 563 O O . ILE A 1 72 ? 3.564 4.199 11.172 1 98.31 72 ILE A O 1
ATOM 567 N N . PHE A 1 73 ? 4.051 5.246 9.312 1 98.44 73 PHE A N 1
ATOM 568 C CA . PHE A 1 73 ? 5.258 4.465 9.07 1 98.44 73 PHE A CA 1
ATOM 569 C C . PHE A 1 73 ? 6.43 5.012 9.875 1 98.44 73 PHE A C 1
ATOM 571 O O . PHE A 1 73 ? 6.438 6.188 10.25 1 98.44 73 PHE A O 1
ATOM 578 N N . GLN A 1 74 ? 7.398 4.27 10.094 1 97.62 74 GLN A N 1
ATOM 579 C CA . GLN A 1 74 ? 8.648 4.668 10.742 1 97.62 74 GLN A CA 1
ATOM 580 C C . GLN A 1 74 ? 9.672 5.125 9.711 1 97.62 74 GLN A C 1
ATOM 582 O O . GLN A 1 74 ? 9.594 4.762 8.539 1 97.62 74 GLN A O 1
ATOM 587 N N . THR A 1 75 ? 10.609 5.848 10.227 1 98 75 THR A N 1
ATOM 588 C CA . THR A 1 75 ? 11.633 6.383 9.336 1 98 75 THR A CA 1
ATOM 589 C C . THR A 1 75 ? 12.336 5.254 8.586 1 98 75 THR A C 1
ATOM 591 O O . THR A 1 75 ? 12.539 5.34 7.371 1 98 75 THR A O 1
ATOM 594 N N . ALA A 1 76 ? 12.656 4.203 9.219 1 96.81 76 ALA A N 1
ATOM 595 C CA . ALA A 1 76 ? 13.375 3.078 8.625 1 96.81 76 ALA A CA 1
ATOM 596 C C . ALA A 1 76 ? 12.539 2.416 7.531 1 96.81 76 ALA A C 1
ATOM 598 O O . ALA A 1 76 ? 13.094 1.813 6.605 1 96.81 76 ALA A O 1
ATOM 599 N N . ASP A 1 77 ? 11.203 2.496 7.617 1 97.06 77 ASP A N 1
ATOM 600 C CA . ASP A 1 77 ? 10.32 1.887 6.633 1 97.06 77 ASP A CA 1
ATOM 601 C C . ASP A 1 77 ? 10.555 2.471 5.242 1 97.06 77 ASP A C 1
ATOM 603 O O . ASP A 1 77 ? 10.492 1.752 4.242 1 97.06 77 ASP A O 1
ATOM 607 N N . LEU A 1 78 ? 10.828 3.686 5.246 1 97.12 78 LEU A N 1
ATOM 608 C CA . LEU A 1 78 ? 11.008 4.395 3.982 1 97.12 78 LEU A CA 1
ATOM 609 C C . LEU A 1 78 ? 12.492 4.57 3.662 1 97.12 78 LEU A C 1
ATOM 611 O O . LEU A 1 78 ? 12.953 4.137 2.605 1 97.12 78 LEU A O 1
ATOM 615 N N . PHE A 1 79 ? 13.195 5.098 4.594 1 95.88 79 PHE A N 1
ATOM 616 C CA . PHE A 1 79 ? 14.578 5.488 4.34 1 95.88 79 PHE A CA 1
ATOM 617 C C . PHE A 1 79 ? 15.445 4.266 4.062 1 95.88 79 PHE A C 1
ATOM 619 O O . PHE A 1 79 ? 16.328 4.305 3.199 1 95.88 79 PHE A O 1
ATOM 626 N N . GLU A 1 80 ? 15.234 3.229 4.766 1 94.12 80 GLU A N 1
ATOM 627 C CA . GLU A 1 80 ? 15.984 1.986 4.605 1 94.12 80 GLU A CA 1
ATOM 628 C C . GLU A 1 80 ? 15.172 0.948 3.838 1 94.12 80 GLU A C 1
ATOM 630 O O . GLU A 1 80 ? 15.617 -0.188 3.658 1 94.12 80 GLU A O 1
ATOM 635 N N . ARG A 1 81 ? 13.969 1.296 3.467 1 93.81 81 ARG A N 1
ATOM 636 C CA . ARG A 1 81 ? 13.078 0.458 2.668 1 93.81 81 ARG A CA 1
ATOM 637 C C . ARG A 1 81 ? 12.742 -0.836 3.4 1 93.81 81 ARG A C 1
ATOM 639 O O . ARG A 1 81 ? 12.703 -1.907 2.793 1 93.81 81 ARG A O 1
ATOM 646 N N . ARG A 1 82 ? 12.578 -0.747 4.699 1 93.94 82 ARG A N 1
ATOM 647 C CA . ARG A 1 82 ? 12.328 -1.93 5.512 1 93.94 82 ARG A CA 1
ATOM 648 C C . ARG A 1 82 ? 10.875 -2.375 5.391 1 93.94 82 ARG A C 1
ATOM 650 O O . ARG A 1 82 ? 10.562 -3.557 5.559 1 93.94 82 ARG A O 1
ATOM 657 N N . ASN A 1 83 ? 9.992 -1.407 5.125 1 94.88 83 ASN A N 1
ATOM 658 C CA . ASN A 1 83 ? 8.562 -1.696 5.113 1 94.88 83 ASN A CA 1
ATOM 659 C C . ASN A 1 83 ? 7.793 -0.702 4.246 1 94.88 83 ASN A C 1
ATOM 661 O O . ASN A 1 83 ? 6.992 0.083 4.754 1 94.88 83 ASN A O 1
ATOM 665 N N . ILE A 1 84 ? 7.93 -0.866 2.951 1 94.94 84 ILE A N 1
ATOM 666 C CA . ILE A 1 84 ? 7.367 0.063 1.978 1 94.94 84 ILE A CA 1
ATOM 667 C C . ILE A 1 84 ? 5.844 -0.036 1.992 1 94.94 84 ILE A C 1
ATOM 669 O O . ILE A 1 84 ? 5.148 0.979 1.917 1 94.94 84 ILE A O 1
ATOM 673 N N . PRO A 1 85 ? 5.285 -1.219 2.197 1 95.62 85 PRO A N 1
ATOM 674 C CA . PRO A 1 85 ? 3.824 -1.304 2.279 1 95.62 85 PRO A CA 1
ATOM 675 C C . PRO A 1 85 ? 3.242 -0.402 3.365 1 95.62 85 PRO A C 1
ATOM 677 O O . PRO A 1 85 ? 2.203 0.23 3.158 1 95.62 85 PRO A O 1
ATOM 680 N N . GLN A 1 86 ? 3.969 -0.319 4.406 1 96.25 86 GLN A N 1
ATOM 681 C CA . GLN A 1 86 ? 3.49 0.534 5.488 1 96.25 86 GLN A CA 1
ATOM 682 C C . GLN A 1 86 ? 3.471 2 5.066 1 96.25 86 GLN A C 1
ATOM 684 O O . GLN A 1 86 ? 2.596 2.762 5.484 1 96.25 86 GLN A O 1
ATOM 689 N N . VAL A 1 87 ? 4.43 2.402 4.293 1 98.06 87 VAL A N 1
ATOM 690 C CA . VAL A 1 87 ? 4.48 3.768 3.783 1 98.06 87 VAL A CA 1
ATOM 691 C C . VAL A 1 87 ? 3.279 4.023 2.877 1 98.06 87 VAL A C 1
ATOM 693 O O . VAL A 1 87 ? 2.611 5.055 2.998 1 98.06 87 VAL A O 1
ATOM 696 N N . VAL A 1 88 ? 3.002 3.088 2.029 1 96.81 88 VAL A N 1
ATOM 697 C CA . VAL A 1 88 ? 1.867 3.182 1.116 1 96.81 88 VAL A CA 1
ATOM 698 C C . VAL A 1 88 ? 0.568 3.285 1.912 1 96.81 88 VAL A C 1
ATOM 700 O O . VAL A 1 88 ? -0.27 4.145 1.634 1 96.81 88 VAL A O 1
ATOM 703 N N . LEU A 1 89 ? 0.441 2.492 2.918 1 94.06 89 LEU A N 1
ATOM 704 C CA . LEU A 1 89 ? -0.75 2.482 3.76 1 94.06 89 LEU A CA 1
ATOM 705 C C . LEU A 1 89 ? -0.921 3.818 4.477 1 94.06 89 LEU A C 1
ATOM 707 O O . LEU A 1 89 ? -2.039 4.32 4.598 1 94.06 89 LEU A O 1
ATOM 711 N N . CYS A 1 90 ? 0.135 4.32 4.898 1 97.69 90 CYS A N 1
ATOM 712 C CA . CYS A 1 90 ? 0.09 5.613 5.578 1 97.69 90 CYS A CA 1
ATOM 713 C C . CYS A 1 90 ? -0.442 6.695 4.648 1 97.69 90 CYS A C 1
ATOM 715 O O . CYS A 1 90 ? -1.288 7.5 5.047 1 97.69 90 CYS A O 1
ATOM 717 N N . LEU A 1 91 ? 0.045 6.699 3.428 1 97.75 91 LEU A N 1
ATOM 718 C CA . LEU A 1 91 ? -0.382 7.707 2.463 1 97.75 91 LEU A CA 1
ATOM 719 C C . LEU A 1 91 ? -1.85 7.52 2.094 1 97.75 91 LEU A C 1
ATOM 721 O O . LEU A 1 91 ? -2.584 8.5 1.931 1 97.75 91 LEU A O 1
ATOM 725 N N . TYR A 1 92 ? -2.225 6.32 2.012 1 94.62 92 TYR A N 1
ATOM 726 C CA . TYR A 1 92 ? -3.637 6.043 1.769 1 94.62 92 TYR A CA 1
ATOM 727 C C . TYR A 1 92 ? -4.492 6.5 2.945 1 94.62 92 TYR A C 1
ATOM 729 O O . TYR A 1 92 ? -5.562 7.082 2.752 1 94.62 92 TYR A O 1
ATOM 737 N N . SER A 1 93 ? -4.039 6.219 4.125 1 95.06 93 SER A N 1
ATOM 738 C CA . SER A 1 93 ? -4.73 6.652 5.332 1 95.06 93 SER A CA 1
ATOM 739 C C . SER A 1 93 ? -4.848 8.172 5.391 1 95.06 93 SER A C 1
ATOM 741 O O . SER A 1 93 ? -5.918 8.703 5.68 1 95.06 93 SER A O 1
ATOM 743 N N . LEU A 1 94 ? -3.791 8.789 5.066 1 97.44 94 LEU A N 1
ATOM 744 C CA . LEU A 1 94 ? -3.805 10.25 5.012 1 97.44 94 LEU A CA 1
ATOM 745 C C . LEU A 1 94 ? -4.863 10.742 4.035 1 97.44 94 LEU A C 1
ATOM 747 O O . LEU A 1 94 ? -5.648 11.633 4.367 1 97.44 94 LEU A O 1
ATOM 751 N N . GLY A 1 95 ? -4.91 10.172 2.875 1 96.44 95 GLY A N 1
ATOM 752 C CA . GLY A 1 95 ? -5.93 10.508 1.896 1 96.44 95 GLY A CA 1
ATOM 753 C C . GLY A 1 95 ? -7.344 10.305 2.412 1 96.44 95 GLY A C 1
ATOM 754 O O . GLY A 1 95 ? -8.219 11.148 2.197 1 96.44 95 GLY A O 1
ATOM 755 N N . ARG A 1 96 ? -7.531 9.25 3.072 1 92.56 96 ARG A N 1
ATOM 756 C CA . ARG A 1 96 ? -8.836 8.961 3.645 1 92.56 96 ARG A CA 1
ATOM 757 C C . ARG A 1 96 ? -9.211 9.984 4.707 1 92.56 96 ARG A C 1
ATOM 759 O O . ARG A 1 96 ? -10.352 10.453 4.75 1 92.56 96 ARG A O 1
ATOM 766 N N . ILE A 1 97 ? -8.289 10.312 5.531 1 95.56 97 ILE A N 1
ATOM 767 C CA . ILE A 1 97 ? -8.523 11.195 6.664 1 95.56 97 ILE A CA 1
ATOM 768 C C . ILE A 1 97 ? -8.883 12.594 6.16 1 95.56 97 ILE A C 1
ATOM 770 O O . ILE A 1 97 ? -9.633 13.32 6.812 1 95.56 97 ILE A O 1
ATOM 774 N N . THR A 1 98 ? -8.336 12.977 4.973 1 96.44 98 THR A N 1
ATOM 775 C CA . THR A 1 98 ? -8.672 14.281 4.414 1 96.44 98 THR A CA 1
ATOM 776 C C . THR A 1 98 ? -10.18 14.414 4.215 1 96.44 98 THR A C 1
ATOM 778 O O . THR A 1 98 ? -10.719 15.516 4.297 1 96.44 98 THR A O 1
ATOM 781 N N . GLN A 1 99 ? -10.859 13.32 3.971 1 91.25 99 GLN A N 1
ATOM 782 C CA . GLN A 1 99 ? -12.297 13.32 3.711 1 91.25 99 GLN A CA 1
ATOM 783 C C . GLN A 1 99 ? -13.086 13.625 4.98 1 91.25 99 GLN A C 1
ATOM 785 O O . GLN A 1 99 ? -14.258 13.992 4.918 1 91.25 99 GLN A O 1
ATOM 790 N N . LYS A 1 100 ? -12.453 13.453 6.062 1 92.5 100 LYS A N 1
ATOM 791 C CA . LYS A 1 100 ? -13.086 13.75 7.344 1 92.5 100 LYS A CA 1
ATOM 792 C C . LYS A 1 100 ? -12.852 15.203 7.746 1 92.5 100 LYS A C 1
ATOM 794 O O . LYS A 1 100 ? -13.352 15.656 8.781 1 92.5 100 LYS A O 1
ATOM 799 N N . HIS A 1 101 ? -12.109 15.836 6.992 1 94.75 101 HIS A N 1
ATOM 800 C CA . HIS A 1 101 ? -11.812 17.25 7.234 1 94.75 101 HIS A CA 1
ATOM 801 C C . HIS A 1 101 ? -12.594 18.141 6.285 1 94.75 101 HIS A C 1
ATOM 803 O O . HIS A 1 101 ? -12.227 18.297 5.117 1 94.75 101 HIS A O 1
ATOM 809 N N . PRO A 1 102 ? -13.609 18.703 6.758 1 93.12 102 PRO A N 1
ATOM 810 C CA . PRO A 1 102 ? -14.484 19.5 5.895 1 93.12 102 PRO A CA 1
ATOM 811 C C . PRO A 1 102 ? -13.75 20.656 5.219 1 93.12 102 PRO A C 1
ATOM 813 O O . PRO A 1 102 ? -14.188 21.141 4.168 1 93.12 102 PRO A O 1
ATOM 816 N N . GLU A 1 103 ? -12.719 21.094 5.738 1 94.31 103 GLU A N 1
ATOM 817 C CA . GLU A 1 103 ? -11.961 22.203 5.18 1 94.31 103 GLU A CA 1
ATOM 818 C C . GLU A 1 103 ? -11.148 21.781 3.965 1 94.31 103 GLU A C 1
ATOM 820 O O . GLU A 1 103 ? -10.664 22.609 3.201 1 94.31 103 GLU A O 1
ATOM 825 N N . TYR A 1 104 ? -10.93 20.516 3.85 1 94.75 104 TYR A N 1
ATOM 826 C CA . TYR A 1 104 ? -10.164 20.016 2.713 1 94.75 104 TYR A CA 1
ATOM 827 C C . TYR A 1 104 ? -11.039 19.938 1.466 1 94.75 104 TYR A C 1
ATOM 829 O O . TYR A 1 104 ? -12.039 19.219 1.451 1 94.75 104 TYR A O 1
ATOM 837 N N . ASN A 1 105 ? -10.648 20.594 0.362 1 91.69 105 ASN A N 1
ATOM 838 C CA . ASN A 1 105 ? -11.383 20.594 -0.895 1 91.69 105 ASN A CA 1
ATOM 839 C C . ASN A 1 105 ? -10.531 20.094 -2.051 1 91.69 105 ASN A C 1
ATOM 841 O O . ASN A 1 105 ? -10.82 20.375 -3.215 1 91.69 105 ASN A O 1
ATOM 845 N N . GLY A 1 106 ? -9.547 19.422 -1.731 1 93.81 106 GLY A N 1
ATOM 846 C CA . GLY A 1 106 ? -8.648 18.922 -2.754 1 93.81 106 GLY A CA 1
ATOM 847 C C . GLY A 1 106 ? -9.039 17.547 -3.266 1 93.81 106 GLY A C 1
ATOM 848 O O . GLY A 1 106 ? -10.117 17.047 -2.945 1 93.81 106 GLY A O 1
ATOM 849 N N . PRO A 1 107 ? -8.188 17.016 -4.113 1 95.06 107 PRO A N 1
ATOM 850 C CA . PRO A 1 107 ? -8.453 15.688 -4.672 1 95.06 107 PRO A CA 1
ATOM 851 C C . PRO A 1 107 ? -8.594 14.609 -3.598 1 95.06 107 PRO A C 1
ATOM 853 O O . PRO A 1 107 ? -7.891 14.648 -2.584 1 95.06 107 PRO A O 1
ATOM 856 N N . THR A 1 108 ? -9.469 13.664 -3.848 1 91.69 108 THR A N 1
ATOM 857 C CA . THR A 1 108 ? -9.711 12.586 -2.895 1 91.69 108 THR A CA 1
ATOM 858 C C . THR A 1 108 ? -8.945 11.328 -3.295 1 91.69 108 THR A C 1
ATOM 860 O O . THR A 1 108 ? -8.641 11.133 -4.473 1 91.69 108 THR A O 1
ATOM 863 N N . LEU A 1 109 ? -8.57 10.617 -2.309 1 89.19 109 LEU A N 1
ATOM 864 C CA . LEU A 1 109 ? -7.945 9.312 -2.527 1 89.19 109 LEU A CA 1
ATOM 865 C C . LEU A 1 109 ? -8.93 8.18 -2.248 1 89.19 109 LEU A C 1
ATOM 867 O O . LEU A 1 109 ? -9.516 8.117 -1.164 1 89.19 109 LEU A O 1
ATOM 871 N N . GLY A 1 110 ? -9.055 7.211 -3.297 1 74.06 110 GLY A N 1
ATOM 872 C CA . GLY A 1 110 ? -9.969 6.09 -3.115 1 74.06 110 GLY A CA 1
ATOM 873 C C . GLY A 1 110 ? -11.43 6.488 -3.205 1 74.06 110 GLY A C 1
ATOM 874 O O . GLY A 1 110 ? -11.742 7.633 -3.531 1 74.06 110 GLY A O 1
ATOM 875 N N . PRO A 1 111 ? -12.234 5.461 -3.182 1 64.25 111 PRO A N 1
ATOM 876 C CA . PRO A 1 111 ? -13.672 5.766 -3.191 1 64.25 111 PRO A CA 1
ATOM 877 C C . PRO A 1 111 ? -14.086 6.688 -2.047 1 64.25 111 PRO A C 1
ATOM 879 O O . PRO A 1 111 ? -13.422 6.73 -1.011 1 64.25 111 PRO A O 1
ATOM 882 N N . LYS A 1 112 ? -14.875 7.605 -2.564 1 56.78 112 LYS A N 1
ATOM 883 C CA . LYS A 1 112 ? -15.367 8.547 -1.562 1 56.78 112 LYS A CA 1
ATOM 884 C C . LYS A 1 112 ? -15.797 7.82 -0.291 1 56.78 112 LYS A C 1
ATOM 886 O O . LYS A 1 112 ? -16.453 6.773 -0.357 1 56.78 112 LYS A O 1
ATOM 891 N N . MET A 1 113 ? -15.008 7.996 0.77 1 51.16 113 MET A N 1
ATOM 892 C CA . MET A 1 113 ? -15.43 7.434 2.051 1 51.16 113 MET A CA 1
ATOM 893 C C . MET A 1 113 ? -16.938 7.602 2.248 1 51.16 113 MET A C 1
ATOM 895 O O . MET A 1 113 ? -17.5 8.617 1.843 1 51.16 113 MET A O 1
ATOM 899 N N . ALA A 1 114 ? -17.641 6.555 1.998 1 44.59 114 ALA A N 1
ATOM 900 C CA . ALA A 1 114 ? -19.094 6.625 2.232 1 44.59 114 ALA A CA 1
ATOM 901 C C . ALA A 1 114 ? -19.422 7.66 3.303 1 44.59 114 ALA A C 1
ATOM 903 O O . ALA A 1 114 ? -18.938 7.57 4.434 1 44.59 114 ALA A O 1
ATOM 904 N N . ASP A 1 115 ? -19.5 8.797 3.062 1 41 115 ASP A N 1
ATOM 905 C CA . ASP A 1 115 ? -20.312 9.531 4.035 1 41 115 ASP A CA 1
ATOM 906 C C . ASP A 1 115 ? -21.328 8.609 4.699 1 41 115 ASP A C 1
ATOM 908 O O . ASP A 1 115 ? -21.797 7.645 4.09 1 41 115 ASP A O 1
ATOM 912 N N . GLU A 1 116 ? -21.5 8.531 5.945 1 35.22 116 GLU A N 1
ATOM 913 C CA . GLU A 1 116 ? -22.484 7.867 6.793 1 35.22 116 GLU A CA 1
ATOM 914 C C . GLU A 1 116 ? -23.812 7.703 6.066 1 35.22 116 GLU A C 1
ATOM 916 O O . GLU A 1 116 ? -24.391 8.68 5.582 1 35.22 116 GLU A O 1
ATOM 921 N N . ASN A 1 117 ? -24.203 6.566 5.461 1 39.56 117 ASN A N 1
ATOM 922 C CA . ASN A 1 117 ? -25.547 6.004 5.523 1 39.56 117 ASN A CA 1
ATOM 923 C C . ASN A 1 117 ? -26.359 6.613 6.66 1 39.56 117 ASN A C 1
ATOM 925 O O . ASN A 1 117 ? -27.5 6.219 6.895 1 39.56 117 ASN A O 1
ATOM 929 N N . LYS A 1 118 ? -25.688 7.363 7.426 1 39.97 118 LYS A N 1
ATOM 930 C CA . LYS A 1 118 ? -26.422 8.102 8.453 1 39.97 118 LYS A CA 1
ATOM 931 C C . LYS A 1 118 ? -27.359 9.125 7.832 1 39.97 118 LYS A C 1
ATOM 933 O O . LYS A 1 118 ? -28.484 9.32 8.312 1 39.97 118 LYS A O 1
ATOM 938 N N . ARG A 1 119 ? -26.984 9.773 6.82 1 43.06 119 ARG A N 1
ATOM 939 C CA . ARG A 1 119 ? -27.875 10.758 6.227 1 43.06 119 ARG A CA 1
ATOM 940 C C . ARG A 1 119 ? -29.047 10.078 5.52 1 43.06 119 ARG A C 1
ATOM 942 O O . ARG A 1 119 ? -30.188 10.508 5.633 1 43.06 119 ARG A O 1
ATOM 949 N N . ASP A 1 120 ? -28.609 9.117 4.773 1 42.31 120 ASP A N 1
ATOM 950 C CA . ASP A 1 120 ? -29.734 8.469 4.109 1 42.31 120 ASP A CA 1
ATOM 951 C C . ASP A 1 120 ? -30.609 7.734 5.117 1 42.31 120 ASP A C 1
ATOM 953 O O . ASP A 1 120 ? -31.828 7.641 4.938 1 42.31 120 ASP A O 1
ATOM 957 N N . TRP A 1 121 ? -29.984 7.328 6.16 1 43.5 121 TRP A N 1
ATOM 958 C CA . TRP A 1 121 ? -30.75 6.711 7.242 1 43.5 121 TRP A CA 1
ATOM 959 C C . TRP A 1 121 ? -31.469 7.766 8.07 1 43.5 121 TRP A C 1
ATOM 961 O O . TRP A 1 121 ? -32.625 7.57 8.469 1 43.5 121 TRP A O 1
ATOM 971 N N . ASP A 1 122 ? -30.766 8.898 8.164 1 41.69 122 ASP A N 1
ATOM 972 C CA . ASP A 1 122 ? -31.422 9.984 8.883 1 41.69 122 ASP A CA 1
ATOM 973 C C . ASP A 1 122 ? -32.594 10.555 8.062 1 41.69 122 ASP A C 1
ATOM 975 O O . ASP A 1 122 ? -33.656 10.852 8.609 1 41.69 122 ASP A O 1
ATOM 979 N N . GLU A 1 123 ? -32.375 10.703 6.895 1 46.94 123 GLU A N 1
ATOM 980 C CA . GLU A 1 123 ? -33.438 11.273 6.07 1 46.94 123 GLU A CA 1
ATOM 981 C C . GLU A 1 123 ? -34.562 10.273 5.848 1 46.94 123 GLU A C 1
ATOM 983 O O . GLU A 1 123 ? -35.75 10.641 5.867 1 46.94 123 GLU A O 1
ATOM 988 N N . ASP A 1 124 ? -34.125 9.078 5.613 1 46.66 124 ASP A N 1
ATOM 989 C CA . ASP A 1 124 ? -35.156 8.062 5.422 1 46.66 124 ASP A CA 1
ATOM 990 C C . ASP A 1 124 ? -35.875 7.762 6.73 1 46.66 124 ASP A C 1
ATOM 992 O O . ASP A 1 124 ? -37.094 7.594 6.738 1 46.66 124 ASP A O 1
ATOM 996 N N . GLN A 1 125 ? -35.094 7.84 7.781 1 47.09 125 GLN A N 1
ATOM 997 C CA . GLN A 1 125 ? -35.688 7.719 9.109 1 47.09 125 GLN A CA 1
ATOM 998 C C . GLN A 1 125 ? -36.531 8.945 9.445 1 47.09 125 GLN A C 1
ATOM 1000 O O . GLN A 1 125 ? -37.625 8.812 9.984 1 47.09 125 GLN A O 1
ATOM 1005 N N . GLN A 1 126 ? -36.125 10.062 9.086 1 48.94 126 GLN A N 1
ATOM 1006 C CA . GLN A 1 126 ? -36.906 11.297 9.258 1 48.94 126 GLN A CA 1
ATOM 1007 C C . GLN A 1 126 ? -38.156 11.289 8.406 1 48.94 126 GLN A C 1
ATOM 1009 O O . GLN A 1 126 ? -39.219 11.695 8.867 1 48.94 126 GLN A O 1
ATOM 1014 N N . ARG A 1 127 ? -38.094 10.766 7.215 1 50.88 127 ARG A N 1
ATOM 1015 C CA . ARG A 1 127 ? -39.25 10.656 6.332 1 50.88 127 ARG A CA 1
ATOM 1016 C C . ARG A 1 127 ? -40.25 9.617 6.852 1 50.88 127 ARG A C 1
ATOM 1018 O O . ARG A 1 127 ? -41.469 9.852 6.836 1 50.88 127 ARG A O 1
ATOM 1025 N N . GLN A 1 128 ? -39.688 8.539 7.266 1 48.59 128 GLN A N 1
ATOM 1026 C CA . GLN A 1 128 ? -40.562 7.484 7.812 1 48.59 128 GLN A CA 1
ATOM 1027 C C . GLN A 1 128 ? -41.188 7.93 9.117 1 48.59 128 GLN A C 1
ATOM 1029 O O . GLN A 1 128 ? -42.375 7.641 9.367 1 48.59 128 GLN A O 1
ATOM 1034 N N . LEU A 1 129 ? -40.438 8.648 9.867 1 44.53 129 LEU A N 1
ATOM 1035 C CA . LEU A 1 129 ? -40.938 9.25 11.086 1 44.53 129 LEU A CA 1
ATOM 1036 C C . LEU A 1 129 ? -42 10.305 10.766 1 44.53 129 LEU A C 1
ATOM 1038 O O . LEU A 1 129 ? -43.031 10.391 11.438 1 44.53 129 LEU A O 1
ATOM 1042 N N . ARG A 1 130 ? -41.781 11.039 9.727 1 46.59 130 ARG A N 1
ATOM 1043 C CA . ARG A 1 130 ? -42.75 12.055 9.281 1 46.59 130 ARG A CA 1
ATOM 1044 C C . ARG A 1 130 ? -44 11.406 8.695 1 46.59 130 ARG A C 1
ATOM 1046 O O . ARG A 1 130 ? -45.125 11.844 8.977 1 46.59 130 ARG A O 1
ATOM 1053 N N . ASP A 1 131 ? -43.781 10.398 7.793 1 48.25 131 ASP A N 1
ATOM 1054 C CA . ASP A 1 131 ? -44.938 9.711 7.172 1 48.25 131 ASP A CA 1
ATOM 1055 C C . ASP A 1 131 ? -45.688 8.875 8.195 1 48.25 131 ASP A C 1
ATOM 1057 O O . ASP A 1 131 ? -46.906 8.773 8.125 1 48.25 131 ASP A O 1
ATOM 1061 N N . GLY A 1 132 ? -44.906 8.273 9.125 1 43.16 132 GLY A N 1
ATOM 1062 C CA . GLY A 1 132 ? -45.594 7.551 10.203 1 43.16 132 GLY A CA 1
ATOM 1063 C C . GLY A 1 132 ? -46.438 8.445 11.094 1 43.16 132 GLY A C 1
ATOM 1064 O O . GLY A 1 132 ? -47.438 8 11.633 1 43.16 132 GLY A O 1
ATOM 1065 N N . GLU A 1 133 ? -45.938 9.656 11.336 1 42.84 133 GLU A N 1
ATOM 1066 C CA . GLU A 1 133 ? -46.719 10.609 12.117 1 42.84 133 GLU A CA 1
ATOM 1067 C C . GLU A 1 133 ? -47.969 11.039 11.375 1 42.84 133 GLU A C 1
ATOM 1069 O O . GLU A 1 133 ? -49.031 11.281 11.992 1 42.84 133 GLU A O 1
ATOM 1074 N N . ILE A 1 134 ? -47.938 11.023 10.008 1 40.94 134 ILE A N 1
ATOM 1075 C CA . ILE A 1 134 ? -49.094 11.461 9.242 1 40.94 134 ILE A CA 1
ATOM 1076 C C . ILE A 1 134 ? -50.188 10.398 9.305 1 40.94 134 ILE A C 1
ATOM 1078 O O . ILE A 1 134 ? -51.375 10.727 9.375 1 40.94 134 ILE A O 1
ATOM 1082 N N . GLY A 1 135 ? -49.812 9.133 9.297 1 40.22 135 GLY A N 1
ATOM 1083 C CA . GLY A 1 135 ? -50.781 8.078 9.305 1 40.22 135 GLY A CA 1
ATOM 1084 C C . GLY A 1 135 ? -51.625 8.055 10.57 1 40.22 135 GLY A C 1
ATOM 1085 O O . GLY A 1 135 ? -52.812 7.688 10.547 1 40.22 135 GLY A O 1
ATOM 1086 N N . LEU A 1 136 ? -51 8.305 11.68 1 39.91 136 LEU A N 1
ATOM 1087 C CA . LEU A 1 136 ? -51.75 8.164 12.938 1 39.91 136 LEU A CA 1
ATOM 1088 C C . LEU A 1 136 ? -52.812 9.234 13.055 1 39.91 136 LEU A C 1
ATOM 1090 O O . LEU A 1 136 ? -53.875 9 13.672 1 39.91 136 LEU A O 1
ATOM 1094 N N . GLN A 1 137 ? -52.531 10.359 12.5 1 39.22 137 GLN A N 1
ATOM 1095 C CA . GLN A 1 137 ? -53.5 11.438 12.734 1 39.22 137 GLN A CA 1
ATOM 1096 C C . GLN A 1 137 ? -54.719 11.281 11.844 1 39.22 137 GLN A C 1
ATOM 1098 O O . GLN A 1 137 ? -55.812 11.797 12.164 1 39.22 137 GLN A O 1
ATOM 1103 N N . MET A 1 138 ? -54.656 10.656 10.68 1 39.03 138 MET A N 1
ATOM 1104 C CA . MET A 1 138 ? -55.812 10.57 9.789 1 39.03 138 MET A CA 1
ATOM 1105 C C . MET A 1 138 ? -56.906 9.695 10.391 1 39.03 138 MET A C 1
ATOM 1107 O O . MET A 1 138 ? -58 9.617 9.859 1 39.03 138 MET A O 1
ATOM 1111 N N . GLY A 1 139 ? -56.562 8.75 11.234 1 35.84 139 GLY A N 1
ATOM 1112 C CA . GLY A 1 139 ? -57.625 7.871 11.734 1 35.84 139 GLY A CA 1
ATOM 1113 C C . GLY A 1 139 ? -58.656 8.594 12.586 1 35.84 139 GLY A C 1
ATOM 1114 O O . GLY A 1 139 ? -59.781 8.117 12.742 1 35.84 139 GLY A O 1
ATOM 1115 N N . GLN A 1 140 ? -58.156 9.453 13.414 1 34.81 140 GLN A N 1
ATOM 1116 C CA . GLN A 1 140 ? -59.125 9.922 14.43 1 34.81 140 GLN A CA 1
ATOM 1117 C C . GLN A 1 140 ? -60.219 10.758 13.805 1 34.81 140 GLN A C 1
ATOM 1119 O O . GLN A 1 140 ? -61.312 10.836 14.352 1 34.81 140 GLN A O 1
ATOM 1124 N N . ASN A 1 141 ? -59.875 11.562 12.859 1 33.16 141 ASN A N 1
ATOM 1125 C CA . ASN A 1 141 ? -60.812 12.641 12.6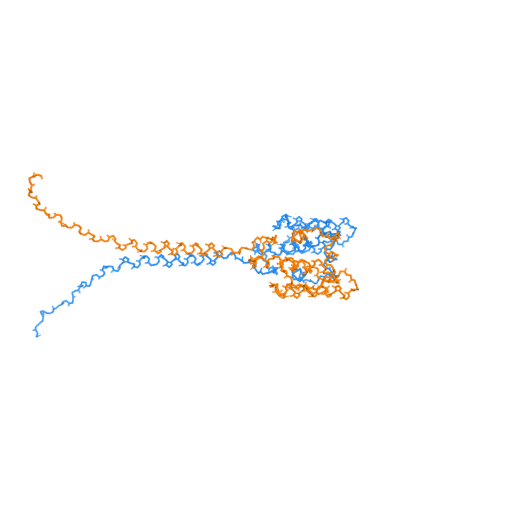56 1 33.16 141 ASN A CA 1
ATOM 1126 C C . ASN A 1 141 ? -62.031 12.172 11.836 1 33.16 141 ASN A C 1
ATOM 1128 O O . ASN A 1 141 ? -62.844 12.984 11.391 1 33.16 141 ASN A O 1
ATOM 1132 N N . LYS A 1 142 ? -61.875 11.031 11.203 1 35.12 142 LYS A N 1
ATOM 1133 C CA . LYS A 1 142 ? -62.938 10.859 10.234 1 35.12 142 LYS A CA 1
ATOM 1134 C C . LYS A 1 142 ? -64.25 10.656 10.93 1 35.12 142 LYS A C 1
ATOM 1136 O O . LYS A 1 142 ? -65.25 10.266 10.297 1 35.12 142 LYS A O 1
ATOM 1141 N N . GLY A 1 143 ? -64.25 10.422 12.164 1 30.02 143 GLY A N 1
ATOM 1142 C CA . GLY A 1 143 ? -65.562 10.055 12.672 1 30.02 143 GLY A CA 1
ATOM 1143 C C . GLY A 1 143 ? -66.625 11.07 12.344 1 30.02 143 GLY A C 1
ATOM 1144 O O . GLY A 1 143 ? -67.812 10.781 12.445 1 30.02 143 GLY A O 1
ATOM 1145 N N . ALA A 1 144 ? -66.312 12.328 12.648 1 28.72 144 ALA A N 1
ATOM 1146 C CA . ALA A 1 144 ? -67.438 13.125 13.141 1 28.72 144 ALA A CA 1
ATOM 1147 C C . ALA A 1 144 ? -68.312 13.641 11.984 1 28.72 144 ALA A C 1
ATOM 1149 O O . ALA A 1 144 ? -69.188 14.422 12.188 1 28.72 144 ALA A O 1
ATOM 1150 N N . SER A 1 145 ? -67.75 13.57 10.781 1 30.17 145 SER A N 1
ATOM 1151 C CA . SER A 1 145 ? -68.5 14.516 10.008 1 30.17 145 SER A CA 1
ATOM 1152 C C . SER A 1 145 ? -69.938 14.008 9.82 1 30.17 145 SER A C 1
ATOM 1154 O O . SER A 1 145 ? -70.188 13.016 9.125 1 30.17 145 SER A O 1
ATOM 1156 N N . GLN A 1 146 ? -70.75 14.109 10.867 1 26.91 146 GLN A N 1
ATOM 1157 C CA . GLN A 1 146 ? -72.188 13.977 10.844 1 26.91 146 GLN A CA 1
ATOM 1158 C C . GLN A 1 146 ? -72.812 14.836 9.742 1 26.91 146 GLN A C 1
ATOM 1160 O O . GLN A 1 146 ? -72.375 15.992 9.555 1 26.91 146 GLN A O 1
ATOM 1165 N N . SER A 1 147 ? -73.312 14.203 8.664 1 25.75 147 SER A N 1
ATOM 1166 C CA . SER A 1 147 ? -74.188 14.539 7.543 1 25.75 147 SER A CA 1
ATOM 1167 C C . SER A 1 147 ? -75.375 15.383 8.008 1 25.75 147 SER A C 1
ATOM 1169 O O . SER A 1 147 ? -76.5 15.312 7.418 1 25.75 147 SER A O 1
ATOM 1171 N N . GLY A 1 148 ? -75.25 16.172 9.156 1 21.47 148 GLY A N 1
ATOM 1172 C CA . GLY A 1 148 ? -76.562 16.547 9.594 1 21.47 148 GLY A CA 1
ATOM 1173 C C . GLY A 1 148 ? -77.312 17.344 8.555 1 21.47 148 GLY A C 1
ATOM 1174 O O . GLY A 1 148 ? -78.562 17.172 8.422 1 21.47 148 GLY A O 1
ATOM 1175 N N . MET A 1 149 ? -76.812 18.672 8.242 1 25.91 149 MET A N 1
ATOM 1176 C CA . MET A 1 149 ? -77.875 19.703 8.273 1 25.91 149 MET A CA 1
ATOM 1177 C C . MET A 1 149 ? -78.812 19.531 7.102 1 25.91 149 MET A C 1
ATOM 1179 O O . MET A 1 149 ? -78.438 19.016 6.051 1 25.91 149 MET A O 1
ATOM 1183 N N . GLY A 1 150 ? -79.875 20.391 7.266 1 21.48 150 GLY A N 1
ATOM 1184 C CA . GLY A 1 150 ? -81.25 20.484 6.836 1 21.48 150 GLY A CA 1
ATOM 1185 C C . GLY A 1 150 ? -81.375 20.938 5.398 1 21.48 150 GLY A C 1
ATOM 1186 O O . GLY A 1 150 ? -80.75 21.891 4.973 1 21.48 150 GLY A O 1
ATOM 1187 N N . SER A 1 151 ? -81.562 20.234 4.445 1 25.73 151 SER A N 1
ATOM 1188 C CA . SER A 1 151 ? -82.062 20.812 3.195 1 25.73 151 SER A CA 1
ATOM 1189 C C . SER A 1 151 ? -83.375 21.547 3.4 1 25.73 151 SER A C 1
ATOM 1191 O O . SER A 1 151 ? -83.875 22.203 2.488 1 25.73 151 SER A O 1
ATOM 1193 N N . MET A 1 152 ? -84.125 21.391 4.566 1 27.36 152 MET A N 1
ATOM 1194 C CA . MET A 1 152 ? -85.562 21.422 4.387 1 27.36 152 MET A CA 1
ATOM 1195 C C . MET A 1 152 ? -86 22.688 3.672 1 27.36 152 MET A C 1
ATOM 1197 O O . MET A 1 152 ? -85.375 23.75 3.848 1 27.36 152 MET A O 1
ATOM 1201 N N . SER A 1 153 ? -87.375 22.672 3.428 1 21.81 153 SER A N 1
ATOM 1202 C CA . SER A 1 153 ? -88.625 22.438 2.732 1 21.81 153 SER A CA 1
ATOM 1203 C C . SER A 1 153 ? -89.562 23.656 2.828 1 21.81 153 SER A C 1
ATOM 1205 O O . SER A 1 153 ? -89.688 24.234 3.908 1 21.81 153 SER A O 1
ATOM 1207 N N . ASN A 1 154 ? -89.938 24.516 1.839 1 23.61 154 ASN A N 1
ATOM 1208 C CA . ASN A 1 154 ? -91.312 24.953 1.525 1 23.61 154 ASN A CA 1
ATOM 1209 C C . ASN A 1 154 ? -92.312 23.906 1.926 1 23.61 154 ASN A C 1
ATOM 1211 O O . ASN A 1 154 ? -92.125 22.719 1.673 1 23.61 154 ASN A O 1
ATOM 1215 N N . THR A 1 155 ? -93.375 24.703 2.93 1 21.02 155 THR A N 1
ATOM 1216 C CA . THR A 1 155 ? -94.562 25.5 2.994 1 21.02 155 THR A CA 1
ATOM 1217 C C . THR A 1 155 ? -94.5 26.672 2.004 1 21.02 155 THR A C 1
ATOM 1219 O O . THR A 1 155 ? -93.875 27.688 2.279 1 21.02 155 THR A O 1
ATOM 1222 N N . ARG A 1 156 ? -94.188 26.781 0.688 1 22.45 156 ARG A N 1
ATOM 1223 C CA . ARG A 1 156 ? -94.812 26.344 -0.572 1 22.45 156 ARG A CA 1
ATOM 1224 C C . ARG A 1 156 ? -95 24.828 -0.592 1 22.45 156 ARG A C 1
ATOM 1226 O O . ARG A 1 156 ? -94.188 24.094 -0.041 1 22.45 156 ARG A O 1
ATOM 1233 N N . HIS A 1 157 ? -96.188 24.328 -1.315 1 21.5 157 HIS A N 1
ATOM 1234 C CA . HIS A 1 157 ? -97.438 24.25 -1.997 1 21.5 157 HIS A CA 1
ATOM 1235 C C . HIS A 1 157 ? -97.5 23.047 -2.936 1 21.5 157 HIS A C 1
ATOM 1237 O O . HIS A 1 157 ? -98.438 22.266 -2.902 1 21.5 157 HIS A O 1
ATOM 1243 N N . MET A 1 158 ? -97.125 23.266 -4.359 1 18.84 158 MET A N 1
ATOM 1244 C CA . MET A 1 158 ? -97.75 22.438 -5.391 1 18.84 158 MET A CA 1
ATOM 1245 C C . MET A 1 158 ? -97.125 21.031 -5.406 1 18.84 158 MET A C 1
ATOM 1247 O O . MET A 1 158 ? -95.938 20.859 -5.129 1 18.84 158 MET A O 1
ATOM 1251 N N . MET B 1 1 ? 2.658 -8.211 4.898 1 90.88 1 MET B N 1
ATOM 1252 C CA . MET B 1 1 ? 3.592 -9.312 5.117 1 90.88 1 MET B CA 1
ATOM 1253 C C . MET B 1 1 ? 3.092 -10.234 6.223 1 90.88 1 MET B C 1
ATOM 1255 O O . MET B 1 1 ? 3.082 -11.461 6.062 1 90.88 1 MET B O 1
ATOM 1259 N N . ALA B 1 2 ? 2.619 -9.641 7.273 1 90.44 2 ALA B N 1
ATOM 1260 C CA . ALA B 1 2 ? 2.141 -10.445 8.391 1 90.44 2 ALA B CA 1
ATOM 1261 C C . ALA B 1 2 ? 0.943 -11.297 7.984 1 90.44 2 ALA B C 1
ATOM 1263 O O . ALA B 1 2 ? 0.86 -12.477 8.344 1 90.44 2 ALA B O 1
ATOM 1264 N N . TRP B 1 3 ? 0.047 -10.727 7.254 1 94.75 3 TRP B N 1
ATOM 1265 C CA . TRP B 1 3 ? -1.135 -11.445 6.793 1 94.75 3 TRP B CA 1
ATOM 1266 C C . TRP B 1 3 ? -0.745 -12.602 5.875 1 94.75 3 TRP B C 1
ATOM 1268 O O . TRP B 1 3 ? -1.284 -13.703 5.988 1 94.75 3 TRP B O 1
ATOM 1278 N N . VAL B 1 4 ? 0.179 -12.328 4.984 1 97.19 4 VAL B N 1
ATOM 1279 C CA . VAL B 1 4 ? 0.631 -13.352 4.055 1 97.19 4 VAL B CA 1
ATOM 1280 C C . VAL B 1 4 ? 1.239 -14.523 4.828 1 97.19 4 VAL B C 1
ATOM 1282 O O . VAL B 1 4 ? 0.956 -15.688 4.531 1 97.19 4 VAL B O 1
ATOM 1285 N N . GLN B 1 5 ? 2.029 -14.195 5.766 1 96.69 5 GLN B N 1
ATOM 1286 C CA . GLN B 1 5 ? 2.637 -15.227 6.598 1 96.69 5 GLN B CA 1
ATOM 1287 C C . GLN B 1 5 ? 1.573 -16.031 7.332 1 96.69 5 GLN B C 1
ATOM 1289 O O . GLN B 1 5 ? 1.673 -17.266 7.426 1 96.69 5 GLN B O 1
ATOM 1294 N N . ALA B 1 6 ? 0.595 -15.375 7.836 1 96.69 6 ALA B N 1
ATOM 1295 C CA . ALA B 1 6 ? -0.48 -16.031 8.57 1 96.69 6 ALA B CA 1
ATOM 1296 C C . ALA B 1 6 ? -1.271 -16.969 7.66 1 96.69 6 ALA B C 1
ATOM 1298 O O . ALA B 1 6 ? -1.609 -18.094 8.055 1 96.69 6 ALA B O 1
ATOM 1299 N N . VAL B 1 7 ? -1.556 -16.5 6.512 1 97.25 7 VAL B N 1
ATOM 1300 C CA . VAL B 1 7 ? -2.305 -17.312 5.559 1 97.25 7 VAL B CA 1
ATOM 1301 C C . VAL B 1 7 ? -1.475 -18.516 5.145 1 97.25 7 VAL B C 1
ATOM 1303 O O . VAL B 1 7 ? -1.991 -19.641 5.059 1 97.25 7 VAL B O 1
ATOM 1306 N N . MET B 1 8 ? -0.24 -18.297 4.871 1 96.94 8 MET B N 1
ATOM 1307 C CA . MET B 1 8 ? 0.654 -19.359 4.422 1 96.94 8 MET B CA 1
ATOM 1308 C C . MET B 1 8 ? 0.899 -20.375 5.535 1 96.94 8 MET B C 1
ATOM 1310 O O . MET B 1 8 ? 1.114 -21.562 5.27 1 96.94 8 MET B O 1
ATOM 1314 N N . GLY B 1 9 ? 0.875 -19.891 6.789 1 95.62 9 GLY B N 1
ATOM 1315 C CA . GLY B 1 9 ? 1.142 -20.766 7.918 1 95.62 9 GLY B CA 1
ATOM 1316 C C . GLY B 1 9 ? 2.617 -21.047 8.109 1 95.62 9 GLY B C 1
ATOM 1317 O O . GLY B 1 9 ? 2.982 -22.016 8.781 1 95.62 9 GLY B O 1
ATOM 1318 N N . GLU B 1 10 ? 3.449 -20.375 7.395 1 94.88 10 GLU B N 1
ATOM 1319 C CA . GLU B 1 10 ? 4.902 -20.5 7.496 1 94.88 10 GLU B CA 1
ATOM 1320 C C . GLU B 1 10 ? 5.59 -19.156 7.316 1 94.88 10 GLU B C 1
ATOM 1322 O O . GLU B 1 10 ? 5 -18.219 6.766 1 94.88 10 GLU B O 1
ATOM 1327 N N . LYS B 1 11 ? 6.824 -19.125 7.715 1 94.44 11 LYS B N 1
ATOM 1328 C CA . LYS B 1 11 ? 7.594 -17.891 7.59 1 94.44 11 LYS B CA 1
ATOM 1329 C C . LYS B 1 11 ? 7.934 -17.609 6.129 1 94.44 11 LYS B C 1
ATOM 1331 O O . LYS B 1 11 ? 8.242 -18.516 5.363 1 94.44 11 LYS B O 1
ATOM 1336 N N . LEU B 1 12 ? 7.875 -16.406 5.828 1 95.19 12 LEU B N 1
ATOM 1337 C CA . LEU B 1 12 ? 8.297 -15.969 4.5 1 95.19 12 LEU B CA 1
ATOM 1338 C C . LEU B 1 12 ? 9.82 -15.875 4.414 1 95.19 12 LEU B C 1
ATOM 1340 O O . LEU B 1 12 ? 10.492 -15.727 5.434 1 95.19 12 LEU B O 1
ATOM 1344 N N . PRO B 1 13 ? 10.344 -16.078 3.225 1 92.44 13 PRO B N 1
ATOM 1345 C CA . PRO B 1 13 ? 11.781 -15.852 3.1 1 92.44 13 PRO B CA 1
ATOM 1346 C C . PRO B 1 13 ? 12.211 -14.469 3.592 1 92.44 13 PRO B C 1
ATOM 1348 O O . PRO B 1 13 ? 11.422 -13.523 3.541 1 92.44 13 PRO B O 1
ATOM 1351 N N . PRO B 1 14 ? 13.391 -14.422 4.113 1 91.88 14 PRO B N 1
ATOM 1352 C CA . PRO B 1 14 ? 13.859 -13.109 4.562 1 91.88 14 PRO B CA 1
ATOM 1353 C C . PRO B 1 14 ? 13.992 -12.102 3.42 1 91.88 14 PRO B C 1
ATOM 1355 O O . PRO B 1 14 ? 14.242 -12.5 2.277 1 91.88 14 PRO B O 1
ATOM 1358 N N . GLY B 1 15 ? 13.82 -10.836 3.695 1 92.25 15 GLY B N 1
ATOM 1359 C CA . GLY B 1 15 ? 13.961 -9.789 2.695 1 92.25 15 GLY B CA 1
ATOM 1360 C C . GLY B 1 15 ? 12.875 -8.734 2.785 1 92.25 15 GLY B C 1
ATOM 1361 O O . GLY B 1 15 ? 11.906 -8.891 3.531 1 92.25 15 GLY B O 1
ATOM 1362 N N . ASN B 1 16 ? 13.133 -7.715 2.006 1 92.44 16 ASN B N 1
ATOM 1363 C CA . ASN B 1 16 ? 12.102 -6.684 1.94 1 92.44 16 ASN B CA 1
ATOM 1364 C C . ASN B 1 16 ? 10.945 -7.098 1.031 1 92.44 16 ASN B C 1
ATOM 1366 O O . ASN B 1 16 ? 11.016 -8.133 0.367 1 92.44 16 ASN B O 1
ATOM 1370 N N . PHE B 1 17 ? 9.914 -6.418 1.043 1 94.88 17 PHE B N 1
ATOM 1371 C CA . PHE B 1 17 ? 8.656 -6.711 0.356 1 94.88 17 PHE B CA 1
ATOM 1372 C C . PHE B 1 17 ? 8.906 -7.02 -1.115 1 94.88 17 PHE B C 1
ATOM 1374 O O . PHE B 1 17 ? 8.5 -8.07 -1.61 1 94.88 17 PHE B O 1
ATOM 1381 N N . GLU B 1 18 ? 9.648 -6.176 -1.79 1 94 18 GLU B N 1
ATOM 1382 C CA . GLU B 1 18 ? 9.875 -6.32 -3.227 1 94 18 GLU B CA 1
ATOM 1383 C C . GLU B 1 18 ? 10.633 -7.605 -3.541 1 94 18 GLU B C 1
ATOM 1385 O O . GLU B 1 18 ? 10.312 -8.305 -4.508 1 94 18 GLU B O 1
ATOM 1390 N N . ASP B 1 19 ? 11.547 -7.973 -2.697 1 94 19 ASP B N 1
ATOM 1391 C CA . ASP B 1 19 ? 12.398 -9.133 -2.93 1 94 19 ASP B CA 1
ATOM 1392 C C . ASP B 1 19 ? 11.641 -10.43 -2.652 1 94 19 ASP B C 1
ATOM 1394 O O . ASP B 1 19 ? 11.781 -11.406 -3.391 1 94 19 ASP B O 1
ATOM 1398 N N . VAL B 1 20 ? 10.859 -10.398 -1.655 1 95.56 20 VAL B N 1
ATOM 1399 C CA . VAL B 1 20 ? 10.148 -11.586 -1.21 1 95.56 20 VAL B CA 1
ATOM 1400 C C . VAL B 1 20 ? 9.109 -11.992 -2.258 1 95.56 20 VAL B C 1
ATOM 1402 O O . VAL B 1 20 ? 8.906 -13.18 -2.514 1 95.56 20 VAL B O 1
ATOM 1405 N N . PHE B 1 21 ? 8.508 -11.031 -2.953 1 96.88 21 PHE B N 1
ATOM 1406 C CA . PHE B 1 21 ? 7.387 -11.32 -3.838 1 96.88 21 PHE B CA 1
ATOM 1407 C C . PHE B 1 21 ? 7.832 -11.32 -5.297 1 96.88 21 PHE B C 1
ATOM 1409 O O . PHE B 1 21 ? 7.062 -11.68 -6.188 1 96.88 21 PHE B O 1
ATOM 1416 N N . LYS B 1 22 ? 9.094 -11.016 -5.57 1 96.12 22 LYS B N 1
ATOM 1417 C CA . LYS B 1 22 ? 9.578 -10.672 -6.902 1 96.12 22 LYS B CA 1
ATOM 1418 C C . LYS B 1 22 ? 9.398 -11.836 -7.875 1 96.12 22 LYS B C 1
ATOM 1420 O O . LYS B 1 22 ? 9 -11.633 -9.023 1 96.12 22 LYS B O 1
ATOM 1425 N N . ASP B 1 23 ? 9.633 -12.984 -7.434 1 95.81 23 ASP B N 1
ATOM 1426 C CA . ASP B 1 23 ? 9.664 -14.117 -8.359 1 95.81 23 ASP B CA 1
ATOM 1427 C C . ASP B 1 23 ? 8.273 -14.734 -8.523 1 95.81 23 ASP B C 1
ATOM 1429 O O . ASP B 1 23 ? 8.102 -15.695 -9.273 1 95.81 23 ASP B O 1
ATOM 1433 N N . GLY B 1 24 ? 7.289 -14.266 -7.695 1 97.56 24 GLY B N 1
ATOM 1434 C CA . GLY B 1 24 ? 5.906 -14.703 -7.832 1 97.56 24 GLY B CA 1
ATOM 1435 C C . GLY B 1 24 ? 5.617 -16 -7.113 1 97.56 24 GLY B C 1
ATOM 1436 O O . GLY B 1 24 ? 4.465 -16.438 -7.047 1 97.56 24 GLY B O 1
ATOM 1437 N N . VAL B 1 25 ? 6.633 -16.578 -6.574 1 97.56 25 VAL B N 1
ATOM 1438 C CA . VAL B 1 25 ? 6.449 -17.891 -5.945 1 97.56 25 VAL B CA 1
ATOM 1439 C C . VAL B 1 25 ? 5.535 -17.75 -4.73 1 97.56 25 VAL B C 1
ATOM 1441 O O . VAL B 1 25 ? 4.562 -18.5 -4.59 1 97.56 25 VAL B O 1
ATOM 1444 N N . VAL B 1 26 ? 5.844 -16.828 -3.906 1 97.75 26 VAL B N 1
ATOM 1445 C CA . VAL B 1 26 ? 5.039 -16.594 -2.711 1 97.75 26 VAL B CA 1
ATOM 1446 C C . VAL B 1 26 ? 3.615 -16.219 -3.115 1 97.75 26 VAL B C 1
ATOM 1448 O O . VAL B 1 26 ? 2.646 -16.656 -2.5 1 97.75 26 VAL B O 1
ATOM 1451 N N . LEU B 1 27 ? 3.467 -15.438 -4.133 1 98.44 27 LEU B N 1
ATOM 1452 C CA . LEU B 1 27 ? 2.164 -14.984 -4.613 1 98.44 27 LEU B CA 1
ATOM 1453 C C . LEU B 1 27 ? 1.317 -16.172 -5.07 1 98.44 27 LEU B C 1
ATOM 1455 O O . LEU B 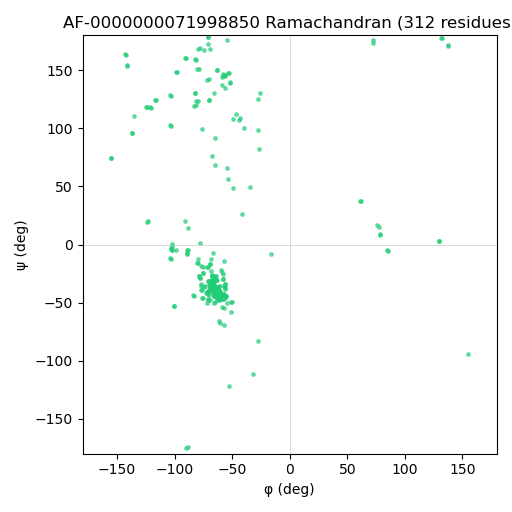1 27 ? 0.138 -16.266 -4.727 1 98.44 27 LEU B O 1
ATOM 1459 N N . CYS B 1 28 ? 1.898 -17 -5.824 1 98.69 28 CYS B N 1
ATOM 1460 C CA . CYS B 1 28 ? 1.194 -18.172 -6.324 1 98.69 28 CYS B CA 1
ATOM 1461 C C . CYS B 1 28 ? 0.808 -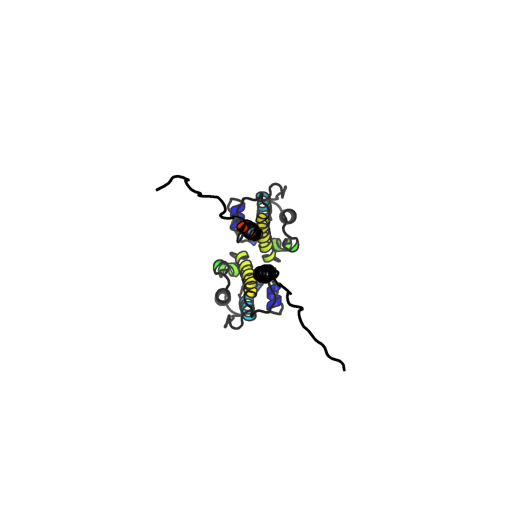19.109 -5.18 1 98.69 28 CYS B C 1
ATOM 1463 O O . CYS B 1 28 ? -0.311 -19.625 -5.145 1 98.69 28 CYS B O 1
ATOM 1465 N N . ASN B 1 29 ? 1.707 -19.312 -4.25 1 98.12 29 ASN B N 1
ATOM 1466 C CA . ASN B 1 29 ? 1.394 -20.141 -3.092 1 98.12 29 ASN B CA 1
ATOM 1467 C C . ASN B 1 29 ? 0.294 -19.516 -2.236 1 98.12 29 ASN B C 1
ATOM 1469 O O . ASN B 1 29 ? -0.563 -20.219 -1.706 1 98.12 29 ASN B O 1
ATOM 1473 N N . LEU B 1 30 ? 0.372 -18.25 -2.107 1 98.31 30 LEU B N 1
ATOM 1474 C CA . LEU B 1 30 ? -0.633 -17.516 -1.34 1 98.31 30 LEU B CA 1
ATOM 1475 C C . LEU B 1 30 ? -2.029 -17.766 -1.904 1 98.31 30 LEU B C 1
ATOM 1477 O O . LEU B 1 30 ? -2.938 -18.156 -1.174 1 98.31 30 LEU B O 1
ATOM 1481 N N . ILE B 1 31 ? -2.209 -17.516 -3.213 1 98.69 31 ILE B N 1
ATOM 1482 C CA . ILE B 1 31 ? -3.533 -17.625 -3.814 1 98.69 31 ILE B CA 1
ATOM 1483 C C . ILE B 1 31 ? -3.988 -19.078 -3.795 1 98.69 31 ILE B C 1
ATOM 1485 O O . ILE B 1 31 ? -5.18 -19.359 -3.652 1 98.69 31 ILE B O 1
ATOM 1489 N N . ASN B 1 32 ? -3.059 -20.031 -3.871 1 98.44 32 ASN B N 1
ATOM 1490 C CA . ASN B 1 32 ? -3.42 -21.438 -3.793 1 98.44 32 ASN B CA 1
ATOM 1491 C C . ASN B 1 32 ? -3.867 -21.828 -2.387 1 98.44 32 ASN B C 1
ATOM 1493 O O . ASN B 1 32 ? -4.676 -22.734 -2.217 1 98.44 32 ASN B O 1
ATOM 1497 N N . LYS B 1 33 ? -3.283 -21.156 -1.394 1 97.94 33 LYS B N 1
ATOM 1498 C CA . LYS B 1 33 ? -3.742 -21.375 -0.024 1 97.94 33 LYS B CA 1
ATOM 1499 C C . LYS B 1 33 ? -5.148 -20.812 0.176 1 97.94 33 LYS B C 1
ATOM 1501 O O . LYS B 1 33 ? -5.957 -21.406 0.9 1 97.94 33 LYS B O 1
ATOM 1506 N N . ILE B 1 34 ? -5.426 -19.781 -0.432 1 97.69 34 ILE B N 1
ATOM 1507 C CA . ILE B 1 34 ? -6.719 -19.109 -0.326 1 97.69 34 ILE B CA 1
ATOM 1508 C C . ILE B 1 34 ? -7.77 -19.875 -1.12 1 97.69 34 ILE B C 1
ATOM 1510 O O . ILE B 1 34 ? -8.875 -20.109 -0.631 1 97.69 34 ILE B O 1
ATOM 1514 N N . GLN B 1 35 ? -7.391 -20.203 -2.244 1 97.62 35 GLN B N 1
ATOM 1515 C CA . GLN B 1 35 ? -8.242 -20.969 -3.156 1 97.62 35 GLN B CA 1
ATOM 1516 C C . GLN B 1 35 ? -7.457 -22.062 -3.854 1 97.62 35 GLN B C 1
ATOM 1518 O O . GLN B 1 35 ? -6.852 -21.844 -4.902 1 97.62 35 GLN B O 1
ATOM 1523 N N . PRO B 1 36 ? -7.547 -23.203 -3.287 1 97.19 36 PRO B N 1
ATOM 1524 C CA . PRO B 1 36 ? -6.766 -24.328 -3.811 1 97.19 36 PRO B CA 1
ATOM 1525 C C . PRO B 1 36 ? -6.965 -24.531 -5.312 1 97.19 36 PRO B C 1
ATOM 1527 O O . PRO B 1 36 ? -8.07 -24.328 -5.824 1 97.19 36 PRO B O 1
ATOM 1530 N N . ASN B 1 37 ? -5.879 -24.828 -6.031 1 97 37 ASN B N 1
ATOM 1531 C CA . ASN B 1 37 ? -5.848 -25.172 -7.449 1 97 37 ASN B CA 1
ATOM 1532 C C . ASN B 1 37 ? -5.996 -23.922 -8.328 1 97 37 ASN B C 1
ATOM 1534 O O . ASN B 1 37 ? -6.398 -24.031 -9.484 1 97 37 ASN B O 1
ATOM 1538 N N . SER B 1 38 ? -5.824 -22.797 -7.781 1 98.19 38 SER B N 1
ATOM 1539 C CA . SER B 1 38 ? -5.867 -21.547 -8.555 1 98.19 38 SER B CA 1
ATOM 1540 C C . SER B 1 38 ? -4.695 -21.469 -9.523 1 98.19 38 SER B C 1
ATOM 1542 O O . SER B 1 38 ? -4.852 -20.969 -10.641 1 98.19 38 SER B O 1
ATOM 1544 N N . VAL B 1 39 ? -3.529 -21.906 -9.078 1 98.5 39 VAL B N 1
ATOM 1545 C CA . VAL B 1 39 ? -2.314 -21.938 -9.891 1 98.5 39 VAL B CA 1
ATOM 1546 C C . VAL B 1 39 ? -1.747 -23.359 -9.906 1 98.5 39 VAL B C 1
ATOM 1548 O O . VAL B 1 39 ? -1.314 -23.875 -8.875 1 98.5 39 VAL B O 1
ATOM 1551 N N . LYS B 1 40 ? -1.678 -23.906 -11.016 1 96.88 40 LYS B N 1
ATOM 1552 C CA . LYS B 1 40 ? -1.304 -25.312 -11.148 1 96.88 40 LYS B CA 1
ATOM 1553 C C . LYS B 1 40 ? 0.213 -25.484 -11.148 1 96.88 40 LYS B C 1
ATOM 1555 O O . LYS B 1 40 ? 0.737 -26.406 -10.531 1 96.88 40 LYS B O 1
ATOM 1560 N N . LYS B 1 41 ? 0.853 -24.625 -11.859 1 96.81 41 LYS B N 1
ATOM 1561 C CA . LYS B 1 41 ? 2.303 -24.734 -12.008 1 96.81 41 LYS B CA 1
ATOM 1562 C C . LYS B 1 41 ? 3.008 -23.516 -11.422 1 96.81 41 LYS B C 1
ATOM 1564 O O . LYS B 1 41 ? 2.729 -22.375 -11.82 1 96.81 41 LYS B O 1
ATOM 1569 N N . ILE B 1 42 ? 3.889 -23.781 -10.531 1 97.06 42 ILE B N 1
ATOM 1570 C CA . ILE B 1 42 ? 4.691 -22.734 -9.93 1 97.06 42 ILE B CA 1
ATOM 1571 C C . ILE B 1 42 ? 6.172 -23 -10.195 1 97.06 42 ILE B C 1
ATOM 1573 O O . ILE B 1 42 ? 6.707 -24.031 -9.773 1 97.06 42 ILE B O 1
ATOM 1577 N N . GLN B 1 43 ? 6.781 -22.094 -10.898 1 96.31 43 GLN B N 1
ATOM 1578 C CA . GLN B 1 43 ? 8.211 -22.203 -11.188 1 96.31 43 GLN B CA 1
ATOM 1579 C C . GLN B 1 43 ? 9.047 -21.703 -10.008 1 96.31 43 GLN B C 1
ATOM 1581 O O . GLN B 1 43 ? 8.93 -20.547 -9.602 1 96.31 43 GLN B O 1
ATOM 1586 N N . THR B 1 44 ? 9.898 -22.547 -9.406 1 93 44 THR B N 1
ATOM 1587 C CA . THR B 1 44 ? 10.695 -22.156 -8.242 1 93 44 THR B CA 1
ATOM 1588 C C . THR B 1 44 ? 12.141 -21.891 -8.648 1 93 44 THR B C 1
ATOM 1590 O O . THR B 1 44 ? 12.945 -21.438 -7.828 1 93 44 THR B O 1
ATOM 1593 N N . SER B 1 45 ? 12.422 -22.281 -9.805 1 87.81 45 SER B N 1
ATOM 1594 C CA . SER B 1 45 ? 13.75 -22.016 -10.352 1 87.81 45 SER B CA 1
ATOM 1595 C C . SER B 1 45 ? 13.68 -21.656 -11.828 1 87.81 45 SER B C 1
ATOM 1597 O O . SER B 1 45 ? 12.648 -21.875 -12.477 1 87.81 45 SER B O 1
ATOM 1599 N N . GLY B 1 46 ? 14.734 -20.891 -12.266 1 85.94 46 GLY B N 1
ATOM 1600 C CA . GLY B 1 46 ? 14.789 -20.547 -13.68 1 85.94 46 GLY B CA 1
ATOM 1601 C C . GLY B 1 46 ? 15.047 -19.078 -13.922 1 85.94 46 GLY B C 1
ATOM 1602 O O . GLY B 1 46 ? 15.211 -18.297 -12.977 1 85.94 46 GLY B O 1
ATOM 1603 N N . GLY B 1 47 ? 15.156 -18.719 -15.242 1 89.62 47 GLY B N 1
ATOM 1604 C CA . GLY B 1 47 ? 15.438 -17.344 -15.664 1 89.62 47 GLY B CA 1
ATOM 1605 C C . GLY B 1 47 ? 14.273 -16.406 -15.438 1 89.62 47 GLY B C 1
ATOM 1606 O O . GLY B 1 47 ? 13.234 -16.797 -14.906 1 89.62 47 GLY B O 1
ATOM 1607 N N . SER B 1 48 ? 14.422 -15.148 -15.75 1 92.69 48 SER B N 1
ATOM 1608 C CA . SER B 1 48 ? 13.461 -14.07 -15.539 1 92.69 48 SER B CA 1
ATOM 1609 C C . SER B 1 48 ? 12.125 -14.391 -16.203 1 92.69 48 SER B C 1
ATOM 1611 O O . SER B 1 48 ? 11.062 -14.055 -15.672 1 92.69 48 SER B O 1
ATOM 1613 N N . PHE B 1 49 ? 12.203 -15.055 -17.297 1 92.81 49 PHE B N 1
ATOM 1614 C CA . PHE B 1 49 ? 10.992 -15.383 -18.047 1 92.81 49 PHE B CA 1
ATOM 1615 C C . PHE B 1 49 ? 10.07 -16.266 -17.219 1 92.81 49 PHE B C 1
ATOM 1617 O O . PHE B 1 49 ? 8.867 -16.031 -17.156 1 92.81 49 PHE B O 1
ATOM 1624 N N . LYS B 1 50 ? 10.594 -17.25 -16.562 1 93.25 50 LYS B N 1
ATOM 1625 C CA . LYS B 1 50 ? 9.82 -18.172 -15.75 1 93.25 50 LYS B CA 1
ATOM 1626 C C . LYS B 1 50 ? 9.227 -17.469 -14.531 1 93.25 50 LYS B C 1
ATOM 1628 O O . LYS B 1 50 ? 8.094 -17.75 -14.141 1 93.25 50 LYS B O 1
ATOM 1633 N N . LEU B 1 51 ? 9.984 -16.641 -14.008 1 92.94 51 LEU B N 1
ATOM 1634 C CA . LEU B 1 51 ? 9.531 -15.867 -12.859 1 92.94 51 LEU B CA 1
ATOM 1635 C C . LEU B 1 51 ? 8.375 -14.945 -13.234 1 92.94 51 LEU B C 1
ATOM 1637 O O . LEU B 1 51 ? 7.406 -14.82 -12.484 1 92.94 51 LEU B O 1
ATOM 1641 N N . MET B 1 52 ? 8.461 -14.383 -14.375 1 95.69 52 MET B N 1
ATOM 1642 C CA . MET B 1 52 ? 7.402 -13.516 -14.883 1 95.69 52 MET B CA 1
ATOM 1643 C C . MET B 1 52 ? 6.121 -14.305 -15.125 1 95.69 52 MET B C 1
ATOM 1645 O O . MET B 1 52 ? 5.02 -13.773 -14.953 1 95.69 52 MET B O 1
ATOM 1649 N N . GLU B 1 53 ? 6.281 -15.516 -15.492 1 97.12 53 GLU B N 1
ATOM 1650 C CA . GLU B 1 53 ? 5.121 -16.375 -15.703 1 97.12 53 GLU B CA 1
ATOM 1651 C C . GLU B 1 53 ? 4.371 -16.625 -14.398 1 97.12 53 GLU B C 1
ATOM 1653 O O . GLU B 1 53 ? 3.139 -16.656 -14.375 1 97.12 53 GLU B O 1
ATOM 1658 N N . ASN B 1 54 ? 5.125 -16.828 -13.328 1 98.25 54 ASN B N 1
ATOM 1659 C CA . ASN B 1 54 ? 4.5 -16.969 -12.023 1 98.25 54 ASN B CA 1
ATOM 1660 C C . ASN B 1 54 ? 3.611 -15.773 -11.695 1 98.25 54 ASN B C 1
ATOM 1662 O O . ASN B 1 54 ? 2.48 -15.945 -11.234 1 98.25 54 ASN B O 1
ATOM 1666 N N . ILE B 1 55 ? 4.125 -14.617 -11.977 1 98.25 55 ILE B N 1
ATOM 1667 C CA . ILE B 1 55 ? 3.406 -13.391 -11.68 1 98.25 55 ILE B CA 1
ATOM 1668 C C . ILE B 1 55 ? 2.123 -13.328 -12.5 1 98.25 55 ILE B C 1
ATOM 1670 O O . ILE B 1 55 ? 1.056 -12.992 -11.977 1 98.25 55 ILE B O 1
ATOM 1674 N N . GLN B 1 56 ? 2.232 -13.688 -13.711 1 98.31 56 GLN B N 1
ATOM 1675 C CA . GLN B 1 56 ? 1.071 -13.695 -14.594 1 98.31 56 GLN B CA 1
ATOM 1676 C C . GLN B 1 56 ? 0.02 -14.695 -14.117 1 98.31 56 GLN B C 1
ATOM 1678 O O . GLN B 1 56 ? -1.176 -14.391 -14.117 1 98.31 56 GLN B O 1
ATOM 1683 N N . ARG B 1 57 ? 0.444 -15.766 -13.672 1 98.56 57 ARG B N 1
ATOM 1684 C CA . ARG B 1 57 ? -0.471 -16.781 -13.156 1 98.56 57 ARG B CA 1
ATOM 1685 C C . ARG B 1 57 ? -1.201 -16.281 -11.914 1 98.56 57 ARG B C 1
ATOM 1687 O O . ARG B 1 57 ? -2.41 -16.484 -11.781 1 98.56 57 ARG B O 1
ATOM 1694 N N . PHE B 1 58 ? -0.488 -15.656 -11.07 1 98.75 58 PHE B N 1
ATOM 1695 C CA . PHE B 1 58 ? -1.117 -15.047 -9.906 1 98.75 58 PHE B CA 1
ATOM 1696 C C . PHE B 1 58 ? -2.148 -14.008 -10.328 1 98.75 58 PHE B C 1
ATOM 1698 O O . PHE B 1 58 ? -3.266 -13.992 -9.805 1 98.75 58 PHE B O 1
ATOM 1705 N N . GLN B 1 59 ? -1.737 -13.172 -11.289 1 98.75 59 GLN B N 1
ATOM 1706 C CA . GLN B 1 59 ? -2.629 -12.117 -11.766 1 98.75 59 GLN B CA 1
ATOM 1707 C C . GLN B 1 59 ? -3.947 -12.703 -12.266 1 98.75 59 GLN B C 1
ATOM 1709 O O . GLN B 1 59 ? -5.023 -12.211 -11.914 1 98.75 59 GLN B O 1
ATOM 1714 N N . GLU B 1 60 ? -3.887 -13.734 -12.992 1 98.56 60 GLU B N 1
ATOM 1715 C CA . GLU B 1 60 ? -5.074 -14.391 -13.531 1 98.56 60 GLU B CA 1
ATOM 1716 C C . GLU B 1 60 ? -5.914 -15.016 -12.422 1 98.56 60 GLU B C 1
ATOM 1718 O O . GLU B 1 60 ? -7.141 -14.906 -12.43 1 98.56 60 GLU B O 1
ATOM 1723 N N . ALA B 1 61 ? -5.258 -15.609 -11.508 1 98.75 61 ALA B N 1
ATOM 1724 C CA . ALA B 1 61 ? -5.949 -16.25 -10.391 1 98.75 61 ALA B CA 1
ATOM 1725 C C . ALA B 1 61 ? -6.656 -15.211 -9.516 1 98.75 61 ALA B C 1
ATOM 1727 O O . ALA B 1 61 ? -7.785 -15.43 -9.07 1 98.75 61 ALA B O 1
ATOM 1728 N N . ALA B 1 62 ? -5.922 -14.141 -9.258 1 98.69 62 ALA B N 1
ATOM 1729 C CA . ALA B 1 62 ? -6.504 -13.062 -8.461 1 98.69 62 ALA B CA 1
ATOM 1730 C C . ALA B 1 62 ? -7.742 -12.484 -9.141 1 98.69 62 ALA B C 1
ATOM 1732 O O . ALA B 1 62 ? -8.758 -12.234 -8.477 1 98.69 62 ALA B O 1
ATOM 1733 N N . LYS B 1 63 ? -7.617 -12.328 -10.43 1 98.44 63 LYS B N 1
ATOM 1734 C CA . LYS B 1 63 ? -8.75 -11.852 -11.211 1 98.44 63 LYS B CA 1
ATOM 1735 C C . LYS B 1 63 ? -9.938 -12.805 -11.102 1 98.44 63 LYS B C 1
ATOM 1737 O O . LYS B 1 63 ? -11.062 -12.375 -10.844 1 98.44 63 LYS B O 1
ATOM 1742 N N . LYS B 1 64 ? -9.719 -13.984 -11.266 1 98.31 64 LYS B N 1
ATOM 1743 C CA . LYS B 1 64 ? -10.758 -15.008 -11.195 1 98.31 64 LYS B CA 1
ATOM 1744 C C . LYS B 1 64 ? -11.367 -15.07 -9.797 1 98.31 64 LYS B C 1
ATOM 1746 O O . LYS B 1 64 ? -12.562 -15.328 -9.648 1 98.31 64 LYS B O 1
ATOM 1751 N N . TYR B 1 65 ? -10.594 -14.766 -8.836 1 98.12 65 TYR B N 1
ATOM 1752 C CA . TYR B 1 65 ? -11.031 -14.82 -7.449 1 98.12 65 TYR B CA 1
ATOM 1753 C C . TYR B 1 65 ? -11.938 -13.641 -7.117 1 98.12 65 TYR B C 1
ATOM 1755 O O . TYR B 1 65 ? -12.664 -13.664 -6.121 1 98.12 65 TYR B O 1
ATOM 1763 N N . GLY B 1 66 ? -11.781 -12.562 -7.875 1 97.94 66 GLY B N 1
ATOM 1764 C CA . GLY B 1 66 ? -12.727 -11.477 -7.699 1 97.94 66 GLY B CA 1
ATOM 1765 C C . GLY B 1 66 ? -12.062 -10.125 -7.516 1 97.94 66 GLY B C 1
ATOM 1766 O O . GLY B 1 66 ? -12.734 -9.117 -7.328 1 97.94 66 GLY B O 1
ATOM 1767 N N . VAL B 1 67 ? -10.758 -10.086 -7.594 1 97.38 67 VAL B N 1
ATOM 1768 C CA . VAL B 1 67 ? -10.07 -8.805 -7.469 1 97.38 67 VAL B CA 1
ATOM 1769 C C . VAL B 1 67 ? -10.344 -7.945 -8.703 1 97.38 67 VAL B C 1
ATOM 1771 O O . VAL B 1 67 ? -10.148 -8.391 -9.828 1 97.38 67 VAL B O 1
ATOM 1774 N N . PRO B 1 68 ? -10.852 -6.75 -8.438 1 97.19 68 PRO B N 1
ATOM 1775 C CA . PRO B 1 68 ? -11.156 -5.898 -9.594 1 97.19 68 PRO B CA 1
ATOM 1776 C C . PRO B 1 68 ? -9.938 -5.672 -10.492 1 97.19 68 PRO B C 1
ATOM 1778 O O . PRO B 1 68 ? -8.82 -5.508 -9.992 1 97.19 68 PRO B O 1
ATOM 1781 N N . HIS B 1 69 ? -10.164 -5.578 -11.766 1 97 69 HIS B N 1
ATOM 1782 C CA . HIS B 1 69 ? -9.109 -5.453 -12.766 1 97 69 HIS B CA 1
ATOM 1783 C C . HIS B 1 69 ? -8.211 -4.258 -12.469 1 97 69 HIS B C 1
ATOM 1785 O O . HIS B 1 69 ? -6.988 -4.352 -12.586 1 97 69 HIS B O 1
ATOM 1791 N N . GLU B 1 70 ? -8.82 -3.18 -12 1 94.44 70 GLU B N 1
ATOM 1792 C CA . GLU B 1 70 ? -8.102 -1.936 -11.75 1 94.44 70 GLU B CA 1
ATOM 1793 C C . GLU B 1 70 ? -7.152 -2.076 -10.562 1 94.44 70 GLU B C 1
ATOM 1795 O O . GLU B 1 70 ? -6.234 -1.271 -10.398 1 94.44 70 GLU B O 1
ATOM 1800 N N . GLU B 1 71 ? -7.391 -3.1 -9.789 1 96.19 71 GLU B N 1
ATOM 1801 C CA . GLU B 1 71 ? -6.59 -3.268 -8.578 1 96.19 71 GLU B CA 1
ATOM 1802 C C . GLU B 1 71 ? -5.52 -4.336 -8.773 1 96.19 71 GLU B C 1
ATOM 1804 O O . GLU B 1 71 ? -4.664 -4.531 -7.902 1 96.19 71 GLU B O 1
ATOM 1809 N N . ILE B 1 72 ? -5.531 -4.965 -9.875 1 98.25 72 ILE B N 1
ATOM 1810 C CA . ILE B 1 72 ? -4.516 -5.965 -10.188 1 98.25 72 ILE B CA 1
ATOM 1811 C C . ILE B 1 72 ? -3.26 -5.277 -10.719 1 98.25 72 ILE B C 1
ATOM 1813 O O . ILE B 1 72 ? -3.34 -4.434 -11.609 1 98.25 72 ILE B O 1
ATOM 1817 N N . PHE B 1 73 ? -2.113 -5.574 -10.211 1 98.5 73 PHE B N 1
ATOM 1818 C CA . PHE B 1 73 ? -0.869 -4.957 -10.656 1 98.5 73 PHE B CA 1
ATOM 1819 C C . PHE B 1 73 ? -0.355 -5.617 -11.922 1 98.5 73 PHE B C 1
ATOM 1821 O O . PHE B 1 73 ? -0.686 -6.773 -12.211 1 98.5 73 PHE B O 1
ATOM 1828 N N . GLN B 1 74 ? 0.438 -4.977 -12.648 1 97.69 74 GLN B N 1
ATOM 1829 C CA . GLN B 1 74 ? 1.111 -5.508 -13.828 1 97.69 74 GLN B CA 1
ATOM 1830 C C . GLN B 1 74 ? 2.457 -6.129 -13.461 1 97.69 74 GLN B C 1
ATOM 1832 O O . GLN B 1 74 ? 3.035 -5.801 -12.422 1 97.69 74 GLN B O 1
ATOM 1837 N N . THR B 1 75 ? 2.906 -6.945 -14.359 1 98.06 75 THR B N 1
ATOM 1838 C CA . THR B 1 75 ? 4.168 -7.633 -14.109 1 98.06 75 THR B CA 1
ATOM 1839 C C . THR B 1 75 ? 5.293 -6.629 -13.867 1 98.06 75 THR B C 1
ATOM 1841 O O . THR B 1 75 ? 6.078 -6.781 -12.93 1 98.06 75 THR B O 1
ATOM 1844 N N . ALA B 1 76 ? 5.371 -5.586 -14.602 1 96.88 76 ALA B N 1
ATOM 1845 C CA . ALA B 1 76 ? 6.426 -4.582 -14.5 1 96.88 76 ALA B CA 1
ATOM 1846 C C . ALA B 1 76 ? 6.363 -3.861 -13.156 1 96.88 76 ALA B C 1
ATOM 1848 O O . ALA B 1 76 ? 7.383 -3.371 -12.656 1 96.88 76 ALA B O 1
ATOM 1849 N N . ASP B 1 77 ? 5.164 -3.789 -12.539 1 97.06 77 ASP B N 1
ATOM 1850 C CA . ASP B 1 77 ? 4.988 -3.107 -11.266 1 97.06 77 ASP B CA 1
ATOM 1851 C C . ASP B 1 77 ? 5.832 -3.762 -10.172 1 97.06 77 ASP B C 1
ATOM 1853 O O . ASP B 1 77 ? 6.391 -3.074 -9.312 1 97.06 77 ASP B O 1
ATOM 1857 N N . LEU B 1 78 ? 5.918 -5 -10.273 1 97.12 78 LEU B N 1
ATOM 1858 C CA . LEU B 1 78 ? 6.633 -5.77 -9.258 1 97.12 78 LEU B CA 1
ATOM 1859 C C . LEU B 1 78 ? 8.031 -6.129 -9.734 1 97.12 78 LEU B C 1
ATOM 1861 O O . LEU B 1 78 ? 9.023 -5.785 -9.086 1 97.12 78 LEU B O 1
ATOM 1865 N N . PHE B 1 79 ? 8.094 -6.707 -10.867 1 95.81 79 PHE B N 1
ATOM 1866 C CA . PHE B 1 79 ? 9.352 -7.27 -11.352 1 95.81 79 PHE B CA 1
ATOM 1867 C C . PHE B 1 79 ? 10.375 -6.172 -11.602 1 95.81 79 PHE B C 1
ATOM 1869 O O . PHE B 1 79 ? 11.562 -6.34 -11.305 1 95.81 79 PHE B O 1
ATOM 1876 N N . GLU B 1 80 ? 9.969 -5.078 -12.141 1 94.12 80 GLU B N 1
ATOM 1877 C CA . GLU B 1 80 ? 10.844 -3.943 -12.422 1 94.12 80 GLU B CA 1
ATOM 1878 C C . GLU B 1 80 ? 10.672 -2.84 -11.383 1 94.12 80 GLU B C 1
ATOM 1880 O O . GLU B 1 80 ? 11.273 -1.77 -11.508 1 94.12 80 GLU B O 1
ATOM 1885 N N . ARG B 1 81 ? 9.812 -3.061 -10.43 1 93.69 81 ARG B N 1
ATOM 1886 C CA . ARG B 1 81 ? 9.57 -2.145 -9.32 1 93.69 81 ARG B CA 1
ATOM 1887 C C . ARG B 1 81 ? 9.062 -0.797 -9.82 1 93.69 81 ARG B C 1
ATOM 1889 O O . ARG B 1 81 ? 9.469 0.251 -9.32 1 93.69 81 ARG B O 1
ATOM 1896 N N . ARG B 1 82 ? 8.242 -0.816 -10.844 1 93.88 82 ARG B N 1
ATOM 1897 C CA . ARG B 1 82 ? 7.75 0.415 -11.453 1 93.88 82 ARG B CA 1
ATOM 1898 C C . ARG B 1 82 ? 6.633 1.027 -10.617 1 93.88 82 ARG B C 1
ATOM 1900 O O . ARG B 1 82 ? 6.422 2.242 -10.648 1 93.88 82 ARG B O 1
ATOM 1907 N N . ASN B 1 83 ? 5.891 0.15 -9.906 1 94.94 83 ASN B N 1
ATOM 1908 C CA . ASN B 1 83 ? 4.719 0.61 -9.172 1 94.94 83 ASN B CA 1
ATOM 1909 C C . ASN B 1 83 ? 4.395 -0.312 -8 1 94.94 83 ASN B C 1
ATOM 1911 O O . ASN B 1 83 ? 3.357 -0.979 -8 1 94.94 83 ASN B O 1
ATOM 1915 N N . ILE B 1 84 ? 5.199 -0.193 -6.965 1 94.94 84 ILE B N 1
ATOM 1916 C CA . ILE B 1 84 ? 5.105 -1.077 -5.809 1 94.94 84 ILE B CA 1
ATOM 1917 C C . ILE B 1 84 ? 3.814 -0.793 -5.043 1 94.94 84 ILE B C 1
ATOM 1919 O O . ILE B 1 84 ? 3.139 -1.72 -4.59 1 94.94 84 ILE B O 1
ATOM 1923 N N . PRO B 1 85 ? 3.389 0.453 -4.969 1 95.69 85 PRO B N 1
ATOM 1924 C CA . PRO B 1 85 ? 2.115 0.717 -4.297 1 95.69 85 PRO B CA 1
ATOM 1925 C C . PRO B 1 85 ? 0.954 -0.073 -4.898 1 95.69 85 PRO B C 1
ATOM 1927 O O . PRO B 1 85 ? 0.103 -0.582 -4.164 1 95.69 85 PRO B O 1
ATOM 1930 N N . GLN B 1 86 ? 1.02 -0.204 -6.164 1 96.25 86 GLN B N 1
ATOM 1931 C CA . GLN B 1 86 ? -0.046 -0.959 -6.816 1 96.25 86 GLN B CA 1
ATOM 1932 C C . GLN B 1 86 ? -0.02 -2.424 -6.391 1 96.25 86 GLN B C 1
ATOM 1934 O O . GLN B 1 86 ? -1.069 -3.062 -6.281 1 96.25 86 GLN B O 1
ATOM 1939 N N . VAL B 1 87 ? 1.15 -2.963 -6.207 1 98.12 87 VAL B N 1
ATOM 1940 C CA . VAL B 1 87 ? 1.29 -4.34 -5.746 1 98.12 87 VAL B CA 1
ATOM 1941 C C . VAL B 1 87 ? 0.702 -4.477 -4.344 1 98.12 87 VAL B C 1
ATOM 1943 O O . VAL B 1 87 ? -0.054 -5.414 -4.07 1 98.12 87 VAL B O 1
ATOM 1946 N N . VAL B 1 88 ? 1.016 -3.551 -3.518 1 96.81 88 VAL B N 1
ATOM 1947 C CA . VAL B 1 88 ? 0.508 -3.537 -2.148 1 96.81 88 VAL B CA 1
ATOM 1948 C C . VAL B 1 88 ? -1.017 -3.461 -2.164 1 96.81 88 VAL B C 1
ATOM 1950 O O . VAL B 1 88 ? -1.689 -4.223 -1.468 1 96.81 88 VAL B O 1
ATOM 1953 N N . LEU B 1 89 ? -1.56 -2.619 -2.982 1 94 89 LEU B N 1
ATOM 1954 C CA . LEU B 1 89 ? -3.004 -2.439 -3.092 1 94 89 LEU B CA 1
ATOM 1955 C C . LEU B 1 89 ? -3.674 -3.723 -3.57 1 94 89 LEU B C 1
ATOM 1957 O O . LEU B 1 89 ? -4.746 -4.086 -3.084 1 94 89 LEU B O 1
ATOM 1961 N N . CYS B 1 90 ? -3.061 -4.336 -4.465 1 97.69 90 CYS B N 1
ATOM 1962 C CA . CYS B 1 90 ? -3.604 -5.59 -4.977 1 97.69 90 CYS B CA 1
ATOM 1963 C C . CYS B 1 90 ? -3.709 -6.629 -3.867 1 97.69 90 CYS B C 1
ATOM 1965 O O . CYS B 1 90 ? -4.727 -7.312 -3.746 1 97.69 90 CYS B O 1
ATOM 1967 N N . LEU B 1 91 ? -2.664 -6.723 -3.07 1 97.81 91 LEU B N 1
ATOM 1968 C CA . LEU B 1 91 ? -2.656 -7.699 -1.989 1 97.81 91 LEU B CA 1
ATOM 1969 C C . LEU B 1 91 ? -3.693 -7.348 -0.928 1 97.81 91 LEU B C 1
ATOM 1971 O O . LEU B 1 91 ? -4.352 -8.234 -0.376 1 97.81 91 LEU B O 1
ATOM 1975 N N . TYR B 1 92 ? -3.809 -6.113 -0.7 1 94.69 92 TYR B N 1
ATOM 1976 C CA . TYR B 1 92 ? -4.852 -5.68 0.223 1 94.69 92 TYR B CA 1
ATOM 1977 C C . TYR B 1 92 ? -6.234 -5.992 -0.331 1 94.69 92 TYR B C 1
ATOM 1979 O O . TYR B 1 92 ? -7.117 -6.449 0.403 1 94.69 92 TYR B O 1
ATOM 1987 N N . SER B 1 93 ? -6.434 -5.723 -1.583 1 95 93 SER B N 1
ATOM 1988 C CA . SER B 1 93 ? -7.695 -6.035 -2.248 1 95 93 SER B CA 1
ATOM 1989 C C . SER B 1 93 ? -8 -7.527 -2.184 1 95 93 SER B C 1
ATOM 1991 O O . SER B 1 93 ? -9.125 -7.922 -1.863 1 95 93 SER B O 1
ATOM 1993 N N . LEU B 1 94 ? -7.016 -8.281 -2.428 1 97.56 94 LEU B N 1
ATOM 1994 C CA . LEU B 1 94 ? -7.172 -9.727 -2.32 1 97.56 94 LEU B CA 1
ATOM 1995 C C . LEU B 1 94 ? -7.629 -10.117 -0.92 1 97.56 94 LEU B C 1
ATOM 1997 O O . LEU B 1 94 ? -8.57 -10.906 -0.767 1 97.56 94 LEU B O 1
ATOM 2001 N N . GLY B 1 95 ? -7 -9.586 0.071 1 96.5 95 GLY B N 1
ATOM 2002 C CA . GLY B 1 95 ? -7.41 -9.836 1.445 1 96.5 95 GLY B CA 1
ATOM 2003 C C . GLY B 1 95 ? -8.852 -9.453 1.717 1 96.5 95 GLY B C 1
ATOM 2004 O O . GLY B 1 95 ? -9.578 -10.195 2.377 1 96.5 95 GLY B O 1
ATOM 2005 N N . ARG B 1 96 ? -9.227 -8.359 1.235 1 92.56 96 ARG B N 1
ATOM 2006 C CA . ARG B 1 96 ? -10.594 -7.895 1.405 1 92.56 96 ARG B CA 1
ATOM 2007 C C . ARG B 1 96 ? -11.578 -8.836 0.719 1 92.56 96 ARG B C 1
ATOM 2009 O O . ARG B 1 96 ? -12.625 -9.172 1.281 1 92.56 96 ARG B O 1
ATOM 2016 N N . ILE B 1 97 ? -11.258 -9.234 -0.46 1 95.69 97 ILE B N 1
ATOM 2017 C CA . ILE B 1 97 ? -12.141 -10.062 -1.284 1 95.69 97 ILE B CA 1
ATOM 2018 C C . ILE B 1 97 ? -12.344 -11.414 -0.62 1 95.69 97 ILE B C 1
ATOM 2020 O O . ILE B 1 97 ? -13.406 -12.031 -0.771 1 95.69 97 ILE B O 1
ATOM 2024 N N . THR B 1 98 ? -11.328 -11.883 0.132 1 96.62 98 THR B N 1
ATOM 2025 C CA . THR B 1 98 ? -11.477 -13.156 0.825 1 96.62 98 THR B CA 1
ATOM 2026 C C . THR B 1 98 ? -12.672 -13.117 1.772 1 96.62 98 THR B C 1
ATOM 2028 O O . THR B 1 98 ? -13.312 -14.148 2.02 1 96.62 98 THR B O 1
ATOM 2031 N N . GLN B 1 99 ? -13.008 -11.969 2.303 1 91.88 99 GLN B N 1
ATOM 2032 C CA . GLN B 1 99 ? -14.094 -11.812 3.26 1 91.88 99 GLN B CA 1
ATOM 2033 C C . GLN B 1 99 ? -15.453 -11.977 2.58 1 91.88 99 GLN B C 1
ATOM 2035 O O . GLN B 1 99 ? -16.469 -12.211 3.248 1 91.88 99 GLN B O 1
ATOM 2040 N N . LYS B 1 100 ? -15.461 -11.836 1.336 1 92.69 100 LYS B N 1
ATOM 2041 C CA . LYS B 1 100 ? -16.688 -12.016 0.568 1 92.69 100 LYS B CA 1
ATOM 2042 C C . LYS B 1 100 ? -16.859 -13.477 0.16 1 92.69 100 LYS B C 1
ATOM 2044 O O . LYS B 1 100 ? -17.875 -13.836 -0.456 1 92.69 100 LYS B O 1
ATOM 2049 N N . HIS B 1 101 ? -15.93 -14.211 0.444 1 95 101 HIS B N 1
ATOM 2050 C CA . HIS B 1 101 ? -15.969 -15.641 0.135 1 95 101 HIS B CA 1
ATOM 2051 C C . HIS B 1 101 ? -16.25 -16.469 1.383 1 95 101 HIS B C 1
ATOM 2053 O O . HIS B 1 101 ? -15.367 -16.688 2.205 1 95 101 HIS B O 1
ATOM 2059 N N . PRO B 1 102 ? -17.406 -16.891 1.487 1 93.25 102 PRO B N 1
ATOM 2060 C CA . PRO B 1 102 ? -17.797 -17.609 2.703 1 93.25 102 PRO B CA 1
ATOM 2061 C C . PRO B 1 102 ? -16.969 -18.875 2.947 1 93.25 102 PRO B C 1
ATOM 2063 O O . PRO B 1 102 ? -16.859 -19.328 4.086 1 93.25 102 PRO B O 1
ATOM 2066 N N . GLU B 1 103 ? -16.406 -19.391 1.994 1 94.5 103 GLU B N 1
ATOM 2067 C CA . GLU B 1 103 ? -15.609 -20.609 2.123 1 94.5 103 GLU B CA 1
ATOM 2068 C C . GLU B 1 103 ? -14.242 -20.312 2.734 1 94.5 103 GLU B C 1
ATOM 2070 O O . GLU B 1 103 ? -13.539 -21.234 3.168 1 94.5 103 GLU B O 1
ATOM 2075 N N . TYR B 1 104 ? -13.859 -19.109 2.691 1 95.06 104 TYR B N 1
ATOM 2076 C CA . TYR B 1 104 ? -12.57 -18.734 3.258 1 95.06 104 TYR B CA 1
ATOM 2077 C C . TYR B 1 104 ? -12.664 -18.562 4.77 1 95.06 104 TYR B C 1
ATOM 2079 O O . TYR B 1 104 ? -13.43 -17.734 5.266 1 95.06 104 TYR B O 1
ATOM 2087 N N . ASN B 1 105 ? -11.812 -19.312 5.543 1 92 105 ASN B N 1
ATOM 2088 C CA . ASN B 1 105 ? -11.805 -19.25 7.004 1 92 105 ASN B CA 1
ATOM 2089 C C . ASN B 1 105 ? -10.422 -18.891 7.543 1 92 105 ASN B C 1
ATOM 2091 O O . ASN B 1 105 ? -10.117 -19.156 8.703 1 92 105 ASN B O 1
ATOM 2095 N N . GLY B 1 106 ? -9.68 -18.359 6.727 1 93.94 106 GLY B N 1
ATOM 2096 C CA . GLY B 1 106 ? -8.328 -17.984 7.129 1 93.94 106 GLY B CA 1
ATOM 2097 C C . GLY B 1 106 ? -8.25 -16.594 7.723 1 93.94 106 GLY B C 1
ATOM 2098 O O . GLY B 1 106 ? -9.273 -15.953 7.973 1 93.94 106 GLY B O 1
ATOM 2099 N N . PRO B 1 107 ? -7.02 -16.188 7.988 1 95.19 107 PRO B N 1
ATOM 2100 C CA . PRO B 1 107 ? -6.805 -14.852 8.555 1 95.19 107 PRO B CA 1
ATOM 2101 C C . PRO B 1 107 ? -7.355 -13.734 7.664 1 95.19 107 PRO B C 1
ATOM 2103 O O . PRO B 1 107 ? -7.281 -13.828 6.438 1 95.19 107 PRO B O 1
ATOM 2106 N N . THR B 1 108 ? -7.875 -12.711 8.289 1 92 108 THR B N 1
ATOM 2107 C CA . THR B 1 108 ? -8.445 -11.586 7.555 1 92 108 THR B CA 1
ATOM 2108 C C . THR B 1 108 ? -7.441 -10.438 7.457 1 92 108 THR B C 1
ATOM 2110 O O . THR B 1 108 ? -6.547 -10.32 8.297 1 92 108 THR B O 1
ATOM 2113 N N . LEU B 1 109 ? -7.543 -9.742 6.395 1 89.38 109 LEU B N 1
ATOM 2114 C CA . LEU B 1 109 ? -6.738 -8.539 6.207 1 89.38 109 LEU B CA 1
ATOM 2115 C C . LEU B 1 109 ? -7.582 -7.285 6.422 1 89.38 109 LEU B C 1
ATOM 2117 O O . LEU B 1 109 ? -8.625 -7.121 5.789 1 89.38 109 LEU B O 1
ATOM 2121 N N . GLY B 1 110 ? -7.059 -6.324 7.312 1 73.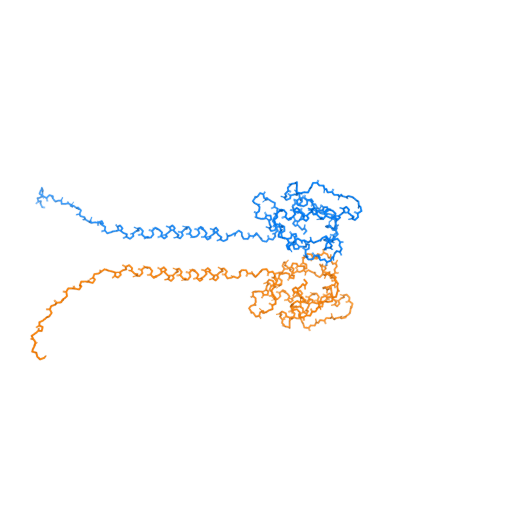81 110 GLY B N 1
ATOM 2122 C CA . GLY B 1 110 ? -7.785 -5.09 7.566 1 73.81 110 GLY B CA 1
ATOM 2123 C C . GLY B 1 110 ? -9.031 -5.297 8.414 1 73.81 110 GLY B C 1
ATOM 2124 O O . GLY B 1 110 ? -9.281 -6.402 8.898 1 73.81 110 GLY B O 1
ATOM 2125 N N . PRO B 1 111 ? -9.641 -4.168 8.711 1 65 111 PRO B N 1
ATOM 2126 C CA . PRO B 1 111 ? -10.891 -4.277 9.461 1 65 111 PRO B CA 1
ATOM 2127 C C . PRO B 1 111 ? -11.945 -5.102 8.734 1 65 111 PRO B C 1
ATOM 2129 O O . PRO B 1 111 ? -11.922 -5.188 7.504 1 65 111 PRO B O 1
ATOM 2132 N N . LYS B 1 112 ? -12.555 -5.926 9.602 1 57.91 112 LYS B N 1
ATOM 2133 C CA . LYS B 1 112 ? -13.609 -6.754 9.039 1 57.91 112 LYS B CA 1
ATOM 2134 C C . LYS B 1 112 ? -14.555 -5.926 8.164 1 57.91 112 LYS B C 1
ATOM 2136 O O . LYS B 1 112 ? -14.93 -4.812 8.539 1 57.91 112 LYS B O 1
ATOM 2141 N N . MET B 1 113 ? -14.562 -6.168 6.836 1 53.31 113 MET B N 1
ATOM 2142 C CA . MET B 1 113 ? -15.508 -5.5 5.945 1 53.31 113 MET B CA 1
ATOM 2143 C C . MET B 1 113 ? -16.906 -5.484 6.551 1 53.31 113 MET B C 1
ATOM 2145 O O . MET B 1 113 ? -17.312 -6.441 7.219 1 53.31 113 MET B O 1
ATOM 2149 N N . ALA B 1 114 ? -17.359 -4.348 7.004 1 44.75 114 ALA B N 1
ATOM 2150 C CA . ALA B 1 114 ? -18.719 -4.219 7.539 1 44.75 114 ALA B CA 1
ATOM 2151 C C . ALA B 1 114 ? -19.688 -5.125 6.797 1 44.75 114 ALA B C 1
ATOM 2153 O O . ALA B 1 114 ? -20.047 -4.859 5.645 1 44.75 114 ALA B O 1
ATOM 2154 N N . ASP B 1 115 ? -19.547 -6.199 6.59 1 42.34 115 ASP B N 1
ATOM 2155 C CA . ASP B 1 115 ? -20.688 -6.977 6.125 1 42.34 115 ASP B CA 1
ATOM 2156 C C . ASP B 1 115 ? -22 -6.371 6.625 1 42.34 115 ASP B C 1
ATOM 2158 O O . ASP B 1 115 ? -22.922 -6.156 5.844 1 42.34 115 ASP B O 1
ATOM 2162 N N . GLU B 1 116 ? -22.375 -6.742 7.957 1 38.62 116 GLU B N 1
ATOM 2163 C CA . GLU B 1 116 ? -23.688 -6.941 8.562 1 38.62 116 GLU B CA 1
ATOM 2164 C C . GLU B 1 116 ? -24.359 -5.605 8.891 1 38.62 116 GLU B C 1
ATOM 2166 O O . GLU B 1 116 ? -25.188 -5.523 9.797 1 38.62 116 GLU B O 1
ATOM 2171 N N . ASN B 1 117 ? -23.766 -4.543 8.602 1 38.75 117 ASN B N 1
ATOM 2172 C CA . ASN B 1 117 ? -24.734 -3.473 8.82 1 38.75 117 ASN B CA 1
ATOM 2173 C C . ASN B 1 117 ? -25.984 -3.676 7.984 1 38.75 117 ASN B C 1
ATOM 2175 O O . ASN B 1 117 ? -27 -2.994 8.195 1 38.75 117 ASN B O 1
ATOM 2179 N N . LYS B 1 118 ? -25.734 -4.402 6.887 1 39.69 118 LYS B N 1
ATOM 2180 C CA . LYS B 1 118 ? -26.969 -4.781 6.207 1 39.69 118 LYS B CA 1
ATOM 2181 C C . LYS B 1 118 ? -27.797 -5.742 7.059 1 39.69 118 LYS B C 1
ATOM 2183 O O . LYS B 1 118 ? -29.031 -5.723 7.012 1 39.69 118 LYS B O 1
ATOM 2188 N N . ARG B 1 119 ? -27.156 -6.621 7.828 1 43.03 119 ARG B N 1
ATOM 2189 C CA . ARG B 1 119 ? -27.875 -7.574 8.664 1 43.03 119 ARG B CA 1
ATOM 2190 C C . ARG B 1 119 ? -28.578 -6.867 9.82 1 43.03 119 ARG B C 1
ATOM 2192 O O . ARG B 1 119 ? -29.719 -7.184 10.141 1 43.03 119 ARG B O 1
ATOM 2199 N N . ASP B 1 120 ? -27.766 -6.043 10.406 1 44.91 120 ASP B N 1
ATOM 2200 C CA . ASP B 1 120 ? -28.422 -5.387 11.531 1 44.91 120 ASP B CA 1
ATOM 2201 C C . ASP B 1 120 ? -29.547 -4.457 11.055 1 44.91 120 ASP B C 1
ATOM 2203 O O . ASP B 1 120 ? -30.562 -4.32 11.727 1 44.91 120 ASP B O 1
ATOM 2207 N N . TRP B 1 121 ? -29.375 -4.012 9.891 1 45.47 121 TRP B N 1
ATOM 2208 C CA . TRP B 1 121 ? -30.422 -3.186 9.312 1 45.47 121 TRP B CA 1
ATOM 2209 C C . TRP B 1 121 ? -31.594 -4.047 8.844 1 45.47 121 TRP B C 1
ATOM 2211 O O . TRP B 1 121 ? -32.75 -3.682 9.039 1 45.47 121 TRP B O 1
ATOM 2221 N N . ASP B 1 122 ? -31.156 -5.184 8.367 1 43.97 122 ASP B N 1
ATOM 2222 C CA . ASP B 1 122 ? -32.219 -6.098 7.945 1 43.97 122 ASP B CA 1
ATOM 2223 C C . ASP B 1 122 ? -32.938 -6.676 9.148 1 43.97 122 ASP B C 1
ATOM 2225 O O . ASP B 1 122 ? -34.156 -6.801 9.133 1 43.97 122 ASP B O 1
ATOM 2229 N N . GLU B 1 123 ? -32.219 -7.004 10.102 1 48.47 123 GLU B N 1
ATOM 2230 C CA . GLU B 1 123 ? -32.875 -7.582 11.281 1 48.47 123 GLU B CA 1
ATOM 2231 C C . GLU B 1 123 ? -33.656 -6.523 12.062 1 48.47 123 GLU B C 1
ATOM 2233 O O . GLU B 1 123 ? -34.75 -6.789 12.562 1 48.47 123 GLU B O 1
ATOM 2238 N N . ASP B 1 124 ? -33.031 -5.402 12.141 1 45.88 124 ASP B N 1
ATOM 2239 C CA . ASP B 1 124 ? -33.719 -4.332 12.859 1 45.88 124 ASP B CA 1
ATOM 2240 C C . ASP B 1 124 ? -34.938 -3.84 12.078 1 45.88 124 ASP B C 1
ATOM 2242 O O . ASP B 1 124 ? -35.969 -3.58 12.656 1 45.88 124 ASP B O 1
ATOM 2246 N N . GLN B 1 125 ? -34.719 -3.867 10.773 1 47.5 125 GLN B N 1
ATOM 2247 C CA . GLN B 1 125 ? -35.844 -3.549 9.914 1 47.5 125 GLN B CA 1
ATOM 2248 C C . GLN B 1 125 ? -36.906 -4.645 9.969 1 47.5 125 GLN B C 1
ATOM 2250 O O . GLN B 1 125 ? -38.094 -4.355 10.031 1 47.5 125 GLN B O 1
ATOM 2255 N N . GLN B 1 126 ? -36.531 -5.844 10.039 1 49.75 126 GLN B N 1
ATOM 2256 C CA . GLN B 1 126 ? -37.438 -6.973 10.172 1 49.75 126 GLN B CA 1
ATOM 2257 C C . GLN B 1 126 ? -38.156 -6.957 11.523 1 49.75 126 GLN B C 1
ATOM 2259 O O . GLN B 1 126 ? -39.344 -7.203 11.602 1 49.75 126 GLN B O 1
ATOM 2264 N N . ARG B 1 127 ? -37.469 -6.613 12.562 1 51.31 127 ARG B N 1
ATOM 2265 C CA . ARG B 1 127 ? -38.062 -6.504 13.898 1 51.31 127 ARG B CA 1
ATOM 2266 C C . ARG B 1 127 ? -39 -5.316 13.992 1 51.31 127 ARG B C 1
ATOM 2268 O O . ARG B 1 127 ? -40.094 -5.43 14.57 1 51.31 127 ARG B O 1
ATOM 2275 N N . GLN B 1 128 ? -38.625 -4.27 13.414 1 47.78 128 GLN B N 1
ATOM 2276 C CA . GLN B 1 128 ? -39.5 -3.09 13.406 1 47.78 128 GLN B CA 1
ATOM 2277 C C . GLN B 1 128 ? -40.75 -3.33 12.57 1 47.78 128 GLN B C 1
ATOM 2279 O O . GLN B 1 128 ? -41.844 -2.906 12.945 1 47.78 128 GLN B O 1
ATOM 2284 N N . LEU B 1 129 ? -40.5 -4.055 11.469 1 44.78 129 LEU B N 1
ATOM 2285 C CA . LEU B 1 129 ? -41.625 -4.445 10.641 1 44.78 129 LEU B CA 1
ATOM 2286 C C . LEU B 1 129 ? -42.531 -5.418 11.391 1 44.78 129 LEU B C 1
ATOM 2288 O O . LEU B 1 129 ? -43.75 -5.32 11.297 1 44.78 129 LEU B O 1
ATOM 2292 N N . ARG B 1 130 ? -41.938 -6.289 12.188 1 47.41 130 ARG B N 1
ATOM 2293 C CA . ARG B 1 130 ? -42.688 -7.242 12.992 1 47.41 130 ARG B CA 1
ATOM 2294 C C . ARG B 1 130 ? -43.406 -6.543 14.148 1 47.41 130 ARG B C 1
ATOM 2296 O O . ARG B 1 130 ? -44.562 -6.82 14.43 1 47.41 130 ARG B O 1
ATOM 2303 N N . ASP B 1 131 ? -42.594 -5.715 14.883 1 47.97 131 ASP B N 1
ATOM 2304 C CA . ASP B 1 131 ? -43.156 -5.008 16.016 1 47.97 131 ASP B CA 1
ATOM 2305 C C . ASP B 1 131 ? -44.188 -3.982 15.57 1 47.97 131 ASP B C 1
ATOM 2307 O O . ASP B 1 131 ? -45.188 -3.762 16.25 1 47.97 131 ASP B O 1
ATOM 2311 N N . GLY B 1 132 ? -43.875 -3.377 14.414 1 43.09 132 GLY B N 1
ATOM 2312 C CA . GLY B 1 132 ? -44.875 -2.459 13.859 1 43.09 132 GLY B CA 1
ATOM 2313 C C . GLY B 1 132 ? -46.156 -3.145 13.453 1 43.09 132 GLY B C 1
ATOM 2314 O O . GLY B 1 132 ? -47.219 -2.529 13.477 1 43.09 132 GLY B O 1
ATOM 2315 N N . GLU B 1 133 ? -45.969 -4.395 12.945 1 43.34 133 GLU B N 1
ATOM 2316 C CA . GLU B 1 133 ? -47.188 -5.148 12.602 1 43.34 133 GLU B CA 1
ATOM 2317 C C . GLU B 1 133 ? -47.969 -5.512 13.852 1 43.34 133 GLU B C 1
ATOM 2319 O O . GLU B 1 133 ? -49.219 -5.566 13.812 1 43.34 133 GLU B O 1
ATOM 2324 N N . ILE B 1 134 ? -47.219 -5.609 15.008 1 41.03 134 ILE B N 1
ATOM 2325 C CA . ILE B 1 134 ? -47.938 -5.988 16.219 1 41.03 134 ILE B CA 1
ATOM 2326 C C . ILE B 1 134 ? -48.781 -4.812 16.719 1 41.03 134 ILE B C 1
ATOM 2328 O O . ILE B 1 134 ? -49.875 -5 17.234 1 41.03 134 ILE B O 1
ATOM 2332 N N . GLY B 1 135 ? -48.25 -3.607 16.562 1 39.81 135 GLY B N 1
ATOM 2333 C CA . GLY B 1 135 ? -48.969 -2.455 17.062 1 39.81 135 GLY B CA 1
ATOM 2334 C C . GLY B 1 135 ? -50.312 -2.248 16.391 1 39.81 135 GLY B C 1
ATOM 2335 O O . GLY B 1 135 ? -51.25 -1.766 17 1 39.81 135 GLY B O 1
ATOM 2336 N N . LEU B 1 136 ? -50.375 -2.488 15.094 1 39.47 136 LEU B N 1
ATOM 2337 C CA . LEU B 1 136 ? -51.594 -2.176 14.375 1 39.47 136 LEU B CA 1
ATOM 2338 C C . LEU B 1 136 ? -52.719 -3.127 14.773 1 39.47 136 LEU B C 1
ATOM 2340 O O . LEU B 1 136 ? -53.875 -2.746 14.773 1 39.47 136 LEU B O 1
ATOM 2344 N N . GLN B 1 137 ? -52.281 -4.293 15.094 1 39.62 137 GLN B N 1
ATOM 2345 C CA . GLN B 1 137 ? -53.375 -5.25 15.352 1 39.62 137 GLN B CA 1
ATOM 2346 C C . GLN B 1 137 ? -53.969 -5.043 16.734 1 39.62 137 GLN B C 1
ATOM 2348 O O . GLN B 1 137 ? -55.125 -5.41 16.969 1 39.62 137 GLN B O 1
ATOM 2353 N N . MET B 1 138 ? -53.219 -4.539 17.672 1 38.69 138 MET B N 1
ATOM 2354 C CA . MET B 1 138 ? -53.781 -4.418 19.016 1 38.69 138 MET B CA 1
ATOM 2355 C C . MET B 1 138 ? -54.875 -3.367 19.062 1 38.69 138 MET B C 1
ATOM 2357 O O . MET B 1 138 ? -55.562 -3.207 20.078 1 38.69 138 MET B O 1
ATOM 2361 N N . GLY B 1 139 ? -54.938 -2.406 18.172 1 34 139 GLY B N 1
ATOM 2362 C CA . GLY B 1 139 ? -55.938 -1.373 18.281 1 34 139 GLY B CA 1
ATOM 2363 C C . GLY B 1 139 ? -57.344 -1.894 18.047 1 34 139 GLY B C 1
ATOM 2364 O O . GLY B 1 139 ? -58.312 -1.249 18.422 1 34 139 GLY B O 1
ATOM 2365 N N . GLN B 1 140 ? -57.469 -2.791 17.094 1 34.31 140 GLN B N 1
ATOM 2366 C CA . GLN B 1 140 ? -58.844 -3.047 16.688 1 34.31 140 GLN B CA 1
ATOM 2367 C C . GLN B 1 140 ? -59.625 -3.74 17.797 1 34.31 140 GLN B C 1
ATOM 2369 O O . GLN B 1 140 ? -60.875 -3.729 17.797 1 34.31 140 GLN B O 1
ATOM 2374 N N . ASN B 1 141 ? -58.969 -4.594 18.531 1 32.06 141 ASN B N 1
ATOM 2375 C CA . ASN B 1 141 ? -59.875 -5.512 19.219 1 32.06 141 ASN B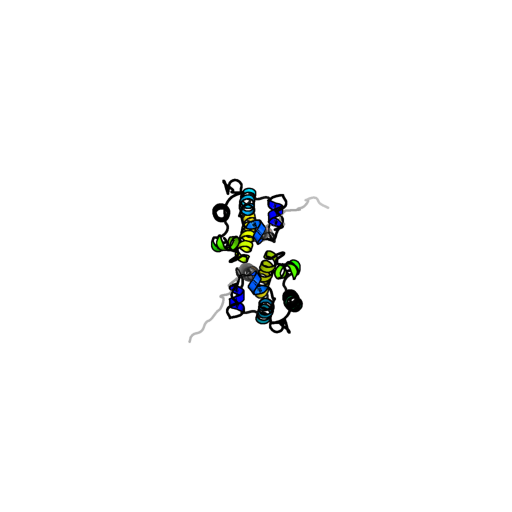 CA 1
ATOM 2376 C C . ASN B 1 141 ? -60.5 -4.871 20.469 1 32.06 141 ASN B C 1
ATOM 2378 O O . ASN B 1 141 ? -61.094 -5.559 21.297 1 32.06 141 ASN B O 1
ATOM 2382 N N . LYS B 1 142 ? -60.031 -3.803 20.906 1 34.06 142 LYS B N 1
ATOM 2383 C CA . LYS B 1 142 ? -60.562 -3.43 22.203 1 34.06 142 LYS B CA 1
ATOM 2384 C C . LYS B 1 142 ? -62.062 -3.088 22.109 1 34.06 142 LYS B C 1
ATOM 2386 O O . LYS B 1 142 ? -62.625 -2.506 23.031 1 34.06 142 LYS B O 1
ATOM 2391 N N . GLY B 1 143 ? -62.625 -3.027 20.953 1 30.27 143 GLY B N 1
ATOM 2392 C CA . GLY B 1 143 ? -63.969 -2.537 21.062 1 30.27 143 GLY B CA 1
ATOM 2393 C C . GLY B 1 143 ? -64.812 -3.309 22.062 1 30.27 143 GLY B C 1
ATOM 2394 O O . GLY B 1 143 ? -65 -2.846 23.188 1 30.27 143 GLY B O 1
ATOM 2395 N N . ALA B 1 144 ? -66 -3.936 21.609 1 29.27 144 ALA B N 1
ATOM 2396 C CA . ALA B 1 144 ? -67.375 -4.082 21.984 1 29.27 144 ALA B CA 1
ATOM 2397 C C . ALA B 1 144 ? -67.562 -5.309 22.859 1 29.27 144 ALA B C 1
ATOM 2399 O O . ALA B 1 144 ? -68.688 -5.805 23 1 29.27 144 ALA B O 1
ATOM 2400 N N . SER B 1 145 ? -66.625 -5.918 23.531 1 29.58 145 SER B N 1
ATOM 2401 C CA . SER B 1 145 ? -67.25 -7.094 24.125 1 29.58 145 SER B CA 1
ATOM 2402 C C . SER B 1 145 ? -68.312 -6.695 25.156 1 29.58 145 SER B C 1
ATOM 2404 O O . SER B 1 145 ? -68 -6.02 26.141 1 29.58 145 SER B O 1
ATOM 2406 N N . GLN B 1 146 ? -69.688 -6.535 24.703 1 29.11 146 GLN B N 1
ATOM 2407 C CA . GLN B 1 146 ? -70.938 -6.516 25.406 1 29.11 146 GLN B CA 1
ATOM 2408 C C . GLN B 1 146 ? -71.125 -7.75 26.297 1 29.11 146 GLN B C 1
ATOM 2410 O O . GLN B 1 146 ? -71.25 -8.867 25.781 1 29.11 146 GLN B O 1
ATOM 2415 N N . SER B 1 147 ? -70.25 -8.078 27.234 1 25.64 147 SER B N 1
ATOM 2416 C CA . SER B 1 147 ? -70.688 -9.148 28.141 1 25.64 147 SER B CA 1
ATOM 2417 C C . SER B 1 147 ? -72 -8.828 28.781 1 25.64 147 SER B C 1
ATOM 2419 O O . SER B 1 147 ? -72.125 -7.918 29.609 1 25.64 147 SER B O 1
ATOM 2421 N N . GLY B 1 148 ? -73.188 -8.719 28.094 1 24.03 148 GLY B N 1
ATOM 2422 C CA . GLY B 1 148 ? -74.562 -8.695 28.484 1 24.03 148 GLY B CA 1
ATOM 2423 C C . GLY B 1 148 ? -74.938 -9.852 29.391 1 24.03 148 GLY B C 1
ATOM 2424 O O . GLY B 1 148 ? -75.75 -9.68 30.344 1 24.03 148 GLY B O 1
ATOM 2425 N N . MET B 1 149 ? -74.812 -11.242 29.094 1 27.88 149 MET B N 1
ATOM 2426 C CA . MET B 1 149 ? -75.938 -12.172 29.234 1 27.88 149 MET B CA 1
ATOM 2427 C C . MET B 1 149 ? -76 -12.742 30.656 1 27.88 149 MET B C 1
ATOM 2429 O O . MET B 1 149 ? -76.75 -13.672 30.938 1 27.88 149 MET B O 1
ATOM 2433 N N . GLY B 1 150 ? -75.375 -12.312 31.75 1 23.92 150 GLY B N 1
ATOM 2434 C CA . GLY B 1 150 ? -75.5 -13.227 32.875 1 23.92 150 GLY B CA 1
ATOM 2435 C C . GLY B 1 150 ? -76.875 -13.391 33.375 1 23.92 150 GLY B C 1
ATOM 2436 O O . GLY B 1 150 ? -77.438 -12.523 34.062 1 23.92 150 GLY B O 1
ATOM 2437 N N . SER B 1 151 ? -77.812 -14.008 32.625 1 25.92 151 SER B N 1
ATOM 2438 C CA . SER B 1 151 ? -79.188 -14.469 32.844 1 25.92 151 SER B CA 1
ATOM 2439 C C . SER B 1 151 ? -79.25 -15.531 33.938 1 25.92 151 SER B C 1
ATOM 2441 O O . SER B 1 151 ? -80.125 -15.477 34.812 1 25.92 151 SER B O 1
ATOM 2443 N N . MET B 1 152 ? -78.688 -16.734 33.781 1 30.08 152 MET B N 1
ATOM 2444 C CA . MET B 1 152 ? -79.562 -17.906 33.969 1 30.08 152 MET B CA 1
ATOM 2445 C C . MET B 1 152 ? -79.875 -18.156 35.438 1 30.08 152 MET B C 1
ATOM 2447 O O . MET B 1 152 ? -79.062 -17.766 36.312 1 30.08 152 MET B O 1
ATOM 2451 N N . SER B 1 153 ? -81 -19.141 35.781 1 29.14 153 SER B N 1
ATOM 2452 C CA . SER B 1 153 ? -82.125 -19.719 36.438 1 29.14 153 SER B CA 1
ATOM 2453 C C . SER B 1 153 ? -81.75 -20.797 37.438 1 29.14 153 SER B C 1
ATOM 2455 O O . SER B 1 153 ? -82.562 -21.375 38.156 1 29.14 153 SER B O 1
ATOM 2457 N N . ASN B 1 154 ? -80.5 -21.281 37.656 1 24.91 154 ASN B N 1
ATOM 2458 C CA . ASN B 1 154 ? -80.562 -22.578 38.344 1 24.91 154 ASN B CA 1
ATOM 2459 C C . ASN B 1 154 ? -81.125 -22.422 39.75 1 24.91 154 ASN B C 1
ATOM 2461 O O . ASN B 1 154 ? -80.75 -21.531 40.5 1 24.91 154 ASN B O 1
ATOM 2465 N N . THR B 1 155 ? -82.188 -23.297 40.156 1 27.17 155 THR B N 1
ATOM 2466 C CA . THR B 1 155 ? -83.062 -24.031 41.094 1 27.17 155 THR B CA 1
ATOM 2467 C C . THR B 1 155 ? -82.25 -24.922 42 1 27.17 155 THR B C 1
ATOM 2469 O O . THR B 1 155 ? -82.5 -25.031 43.188 1 27.17 155 THR B O 1
ATOM 2472 N N . ARG B 1 156 ? -81.562 -26.078 41.625 1 26.31 156 ARG B N 1
ATOM 2473 C CA . ARG B 1 156 ? -81.625 -27.266 42.469 1 26.31 156 ARG B CA 1
ATOM 2474 C C . ARG B 1 156 ? -80.875 -27.031 43.781 1 26.31 156 ARG B C 1
ATOM 2476 O O . ARG B 1 156 ? -80.062 -26.141 43.875 1 26.31 156 ARG B O 1
ATOM 2483 N N . HIS B 1 157 ? -81.125 -28.125 44.875 1 28.77 157 HIS B N 1
ATOM 2484 C CA . HIS B 1 157 ? -80.938 -29 46.031 1 28.77 157 HIS B CA 1
ATOM 2485 C C . HIS B 1 157 ? -79.438 -29.359 46.25 1 28.77 157 HIS B C 1
ATOM 2487 O O . HIS B 1 157 ? -78.938 -29.188 47.344 1 28.77 157 HIS B O 1
ATOM 2493 N N . MET B 1 158 ? -79.25 -30.688 45.969 1 20.39 158 MET B N 1
ATOM 2494 C CA . MET B 1 158 ? -78.125 -31.594 46.312 1 20.39 158 MET B CA 1
ATOM 2495 C C . MET B 1 158 ? -76.812 -31.094 45.75 1 20.39 158 MET B C 1
ATOM 2497 O O . MET B 1 158 ? -76.812 -30.547 44.656 1 20.39 158 MET B O 1
#

Secondary structure (DSSP, 8-state):
-HHHHHHHTSPPPSS-HHHHHTTSHHHHHHHHHHSTTS-S----SS-HHHHHHHHHHHHHHHHHHT--GGGSPPHHHHHS-S-HHHHHHHHHHHHHHHTT-TT--SPPPSS-----HHHHHHHHHHHHHHHHHHHHHTTTGGG-----------S---/-HHHHHHHTSPPPSS-HHHHHTTSHHHHHHHHHHSTTS-S----SS-HHHHHHHHHHHHHHHHHHT--GGGSPPHHHHHT-S-HHHHHHHHHHHHHHHTT-TT--SPPPSS----THHHHHHHHHHHHHHHHHHHHHTTGGGS---------------

Radius of gyration: 33.55 Å; Cα contacts (8 Å, |Δi|>4): 311; chains: 2; bounding box: 121×58×64 Å

Solvent-accessible surface area (backbone atoms only — not comparable to full-atom values): 18612 Å² total; per-residue (Å²): 106,69,57,57,27,58,57,64,71,46,84,67,71,84,70,35,71,66,66,50,44,42,45,11,49,54,49,33,51,45,48,26,65,69,38,73,77,52,52,85,74,78,50,89,69,77,59,71,68,47,23,50,47,21,38,51,46,32,48,54,34,43,44,74,73,61,38,54,73,90,42,54,54,52,66,54,20,52,66,68,48,62,35,51,61,42,48,46,49,25,54,50,44,45,34,47,51,43,74,74,34,85,85,53,82,67,77,74,45,74,70,75,71,73,65,64,66,51,54,62,43,46,49,50,47,48,46,49,53,50,52,53,55,51,59,61,59,63,66,67,65,66,70,63,79,70,82,68,82,76,81,82,74,70,98,66,84,135,107,68,59,56,28,58,56,64,71,46,84,67,71,83,69,36,69,66,66,49,46,42,44,11,49,54,48,32,52,46,48,25,66,70,40,72,78,52,54,86,76,75,52,88,69,78,59,71,68,46,26,51,48,22,38,51,44,32,49,54,35,43,42,73,74,62,38,53,73,90,44,54,54,54,66,53,20,51,67,68,48,62,34,53,62,42,47,48,48,25,54,52,44,45,33,47,51,43,74,75,33,83,86,52,83,66,76,74,45,74,74,77,74,78,64,51,64,56,47,53,45,46,50,49,47,48,45,48,53,50,53,52,54,51,57,63,58,63,65,66,72,68,67,72,87,73,85,71,72,91,68,88,77,95,75,93,88,132

pLDDT: mean 77.97, std 27.27, range [18.84, 98.75]

Organism: Chionoecetes opilio (NCBI:txid41210)

Nearest PDB structures (foldseek):
  1wyp-assembly1_A  TM=8.435E-01  e=2.427E-06  Homo sapiens
  1wyn-assembly1_A  TM=8.759E-01  e=2.542E-05  Homo sapiens
  1ujo-assembly1_A  TM=8.144E-01  e=1.605E-05  Mus musculus
  1wym-assembly1_A  TM=8.659E-01  e=9.588E-05  Homo sapiens
  8iah-assembly1_S  TM=6.218E-01  e=1.931E-01  Sus scrofa